Protein AF-A0A6J1TDA1-F1 (afdb_monomer)

Secondary structure (DSSP, 8-state):
-HHHHHHHHHHHHHHHHHHHHHHHHHHHHHHHHHHHHHTSPP--------------S--------------THHHHTTS--TT--PPP--EE------S----EEE---TTSPPEEEEEPTTSS-EEEEE-TTS---TTS-------S-EE----THHHHHHTSTT--------S------TTGGG-----------HHHHHHHHHHHHHHHHHHHHHHTT--

Radius of gyration: 40.81 Å; Cα contacts (8 Å, |Δi|>4): 79; chains: 1; bounding box: 67×49×123 Å

Organism: Frankliniella occidentalis (NCBI:txid133901)

Foldseek 3Di:
DVVVVVVVVVVVVVVVVVVVVVVVVVVVVVVVVVVVVVPDPDDDDPDDPDPDDDDDPDDDDDDDDPPDPDPPVVVQVVVDPPPDDDDDFDWDFDDDDDPDQDWDWDDDDPQDWTWTWHHDPPDPDIDIDTDPPRDRPDCPDPPPRDRDIDTDDDDPCVVVVCVDPPNPDDDDDDPDDDPDDPCPVVPPPDPDDPDCPVVNVVVVVVVVVVVVVVVVVVVVVVD

Solvent-accessible surface area (backbone atoms only — not comparable to full-atom values): 15013 Å² total; per-residue (Å²): 121,66,67,64,53,52,54,51,51,51,51,53,49,51,53,50,52,53,51,52,51,52,54,51,52,55,52,50,53,52,52,54,52,52,53,54,58,72,69,51,79,79,78,76,82,74,84,77,79,76,81,70,81,84,72,76,96,77,78,83,89,74,82,89,73,82,81,70,85,70,61,72,69,64,62,58,68,77,71,59,62,97,84,65,84,86,75,95,76,58,66,47,66,80,82,88,76,88,87,69,79,65,69,44,75,47,72,72,64,83,72,48,72,36,39,39,40,37,57,43,84,99,59,96,50,72,50,76,48,69,61,85,83,57,72,78,66,65,87,73,73,77,72,82,84,71,77,62,72,40,77,60,82,78,59,85,60,58,67,51,57,58,68,31,103,84,44,80,72,92,70,85,74,77,93,74,83,86,88,77,58,92,65,55,80,74,58,78,79,63,89,74,70,84,73,81,45,73,65,58,52,50,51,53,52,51,51,53,51,50,50,54,53,50,52,53,55,56,57,69,74,75,113

Structure (mmCIF, N/CA/C/O backbone):
data_AF-A0A6J1TDA1-F1
#
_entry.id   AF-A0A6J1TDA1-F1
#
loop_
_atom_site.group_PDB
_atom_site.id
_atom_site.type_symbol
_atom_site.label_atom_id
_atom_site.label_alt_id
_atom_site.label_comp_id
_atom_site.label_asym_id
_atom_site.label_entity_id
_atom_site.label_seq_id
_atom_site.pdbx_PDB_ins_code
_atom_site.Cartn_x
_atom_site.Cartn_y
_atom_site.Cartn_z
_atom_site.occupancy
_atom_site.B_iso_or_equiv
_atom_site.auth_seq_id
_atom_site.auth_comp_id
_atom_site.auth_asym_id
_atom_site.auth_atom_id
_atom_site.pdbx_PDB_model_num
ATOM 1 N N . MET A 1 1 ? -10.271 -21.137 87.492 1.00 58.28 1 MET A N 1
ATOM 2 C CA . MET A 1 1 ? -9.554 -20.567 86.321 1.00 58.28 1 MET A CA 1
ATOM 3 C C . MET A 1 1 ? -10.008 -21.132 84.970 1.00 58.28 1 MET A C 1
ATOM 5 O O . MET A 1 1 ? -9.948 -20.396 83.996 1.00 58.28 1 MET A O 1
ATOM 9 N N . HIS A 1 2 ? -10.536 -22.360 84.886 1.00 72.62 2 HIS A N 1
ATOM 10 C CA . HIS A 1 2 ? -10.899 -22.996 83.606 1.00 72.62 2 HIS A CA 1
ATOM 11 C C . HIS A 1 2 ? -12.120 -22.406 82.877 1.00 72.62 2 HIS A C 1
ATOM 13 O O . HIS A 1 2 ? -12.124 -22.372 81.652 1.00 72.62 2 HIS A O 1
ATOM 19 N N . LEU A 1 3 ? -13.115 -21.863 83.590 1.00 74.00 3 LEU A N 1
ATOM 20 C CA . LEU A 1 3 ? -14.319 -21.302 82.955 1.00 74.00 3 LEU A CA 1
ATOM 21 C C . LEU A 1 3 ? -14.012 -20.079 82.071 1.00 74.00 3 LEU A C 1
ATOM 23 O O . LEU A 1 3 ? -14.572 -19.939 80.991 1.00 74.00 3 LEU A O 1
ATOM 27 N N . LYS A 1 4 ? -13.067 -19.222 82.486 1.00 77.44 4 LYS A N 1
ATOM 28 C CA . LYS A 1 4 ? -12.652 -18.046 81.701 1.00 77.44 4 LYS A CA 1
ATOM 29 C C . LYS A 1 4 ? -11.952 -18.437 80.395 1.00 77.44 4 LYS A C 1
ATOM 31 O O . LYS A 1 4 ? -12.179 -17.795 79.378 1.00 77.44 4 LYS A O 1
ATOM 36 N N . MET A 1 5 ? -11.151 -19.502 80.422 1.00 78.81 5 MET A N 1
ATOM 37 C CA . MET A 1 5 ? -10.486 -20.057 79.236 1.00 78.81 5 MET A CA 1
ATOM 38 C C . MET A 1 5 ? -11.499 -20.657 78.256 1.00 78.81 5 MET A C 1
ATOM 40 O O . MET A 1 5 ? -11.409 -20.412 77.058 1.00 78.81 5 MET A O 1
ATOM 44 N N . LEU A 1 6 ? -12.495 -21.381 78.774 1.00 85.69 6 LEU A N 1
ATOM 45 C CA . LEU A 1 6 ? -13.556 -21.996 77.972 1.00 85.69 6 LEU A CA 1
ATOM 46 C C . LEU A 1 6 ? -14.433 -20.950 77.275 1.00 85.69 6 LEU A C 1
ATOM 48 O O . LEU A 1 6 ? -14.706 -21.066 76.085 1.00 85.69 6 LEU A O 1
ATOM 52 N N . VAL A 1 7 ? -14.820 -19.895 77.998 1.00 86.88 7 VAL A N 1
ATOM 53 C CA . VAL A 1 7 ? -15.604 -18.786 77.433 1.00 86.88 7 VAL A CA 1
ATOM 54 C C . VAL A 1 7 ? -14.802 -18.035 76.370 1.00 86.88 7 VAL A C 1
ATOM 56 O O . VAL A 1 7 ? -15.347 -17.708 75.320 1.00 86.88 7 VAL A O 1
ATOM 59 N N . HIS A 1 8 ? -13.505 -17.802 76.598 1.00 82.19 8 HIS A N 1
ATOM 60 C CA . HIS A 1 8 ? -12.650 -17.136 75.615 1.00 82.19 8 HIS A CA 1
ATOM 61 C C . HIS A 1 8 ? -12.468 -17.980 74.346 1.00 82.19 8 HIS A C 1
ATOM 63 O O . HIS A 1 8 ? -12.574 -17.450 73.246 1.00 82.19 8 HIS A O 1
ATOM 69 N N . TRP A 1 9 ? -12.263 -19.291 74.498 1.00 85.50 9 TRP A N 1
ATOM 70 C CA . TRP A 1 9 ? -12.147 -20.229 73.381 1.00 85.50 9 TRP A CA 1
ATOM 71 C C . TRP A 1 9 ? -13.444 -20.338 72.571 1.00 85.50 9 TRP A C 1
ATOM 73 O O . TRP A 1 9 ? -13.404 -20.326 71.346 1.00 85.50 9 TRP A O 1
ATOM 83 N N . LEU A 1 10 ? -14.604 -20.377 73.235 1.00 88.75 10 LEU A N 1
ATOM 84 C CA . LEU A 1 10 ? -15.899 -20.364 72.549 1.00 88.75 10 LEU A CA 1
ATOM 85 C C . LEU A 1 10 ? -16.095 -19.078 71.744 1.00 88.75 10 LEU A C 1
ATOM 87 O O . LEU A 1 10 ? -16.560 -19.130 70.610 1.00 88.75 10 LEU A O 1
ATOM 91 N N . PHE A 1 11 ? -15.711 -17.929 72.301 1.00 87.25 11 PHE A N 1
ATOM 92 C CA . PHE A 1 11 ? -15.867 -16.647 71.620 1.00 87.25 11 PHE A CA 1
ATOM 93 C C . PHE A 1 11 ? -14.956 -16.533 70.391 1.00 87.25 11 PHE A C 1
ATOM 95 O O . PHE A 1 11 ? -15.401 -16.091 69.333 1.00 87.25 11 PHE A O 1
ATOM 102 N N . THR A 1 12 ? -13.698 -16.975 70.495 1.00 79.00 12 THR A N 1
ATOM 103 C CA . THR A 1 12 ? -12.769 -16.980 69.355 1.00 79.00 12 THR A CA 1
ATOM 104 C C . THR A 1 12 ? -13.162 -18.011 68.300 1.00 79.00 12 THR A C 1
ATOM 106 O O . THR A 1 12 ? -13.083 -17.705 67.111 1.00 79.00 12 THR A O 1
ATOM 109 N N . ALA A 1 13 ? -13.655 -19.185 68.705 1.00 85.94 13 ALA A N 1
ATOM 110 C CA . ALA A 1 13 ? -14.178 -20.193 67.789 1.00 85.94 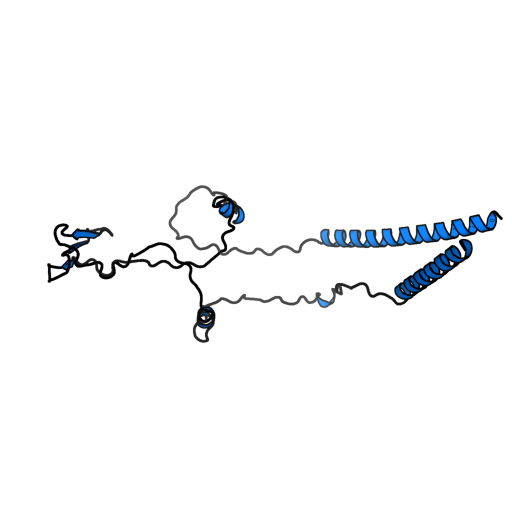13 ALA A CA 1
ATOM 111 C C . ALA A 1 13 ? -15.406 -19.673 67.026 1.00 85.94 13 ALA A C 1
ATOM 113 O O . ALA A 1 13 ? -15.445 -19.767 65.803 1.00 85.94 13 ALA A O 1
ATOM 114 N N . LEU A 1 14 ? -16.373 -19.056 67.715 1.00 85.56 14 LEU A N 1
ATOM 115 C CA . LEU A 1 14 ? -17.577 -18.496 67.090 1.00 85.56 14 LEU A CA 1
ATOM 116 C C . LEU A 1 14 ? -17.254 -17.367 66.103 1.00 85.56 14 LEU A C 1
ATOM 118 O O . LEU A 1 14 ? -17.828 -17.328 65.016 1.00 85.56 14 LEU A O 1
ATOM 122 N N . LEU A 1 15 ? -16.309 -16.483 66.438 1.00 83.88 15 LEU A N 1
ATOM 123 C CA . LEU A 1 15 ? -15.852 -15.430 65.524 1.00 83.88 15 LEU A CA 1
ATOM 124 C C . LEU A 1 15 ? -15.133 -16.003 64.294 1.00 83.88 15 LEU A C 1
ATOM 126 O O . LEU A 1 15 ? -15.338 -15.518 63.181 1.00 83.88 15 LEU A O 1
ATOM 130 N N . TRP A 1 16 ? -14.318 -17.045 64.475 1.00 81.56 16 TRP A N 1
ATOM 131 C CA . TRP A 1 16 ? -13.616 -17.708 63.376 1.00 81.56 16 TRP A CA 1
ATOM 132 C C . TRP A 1 16 ? -14.585 -18.437 62.437 1.00 81.56 16 TRP A C 1
ATOM 134 O O . TRP A 1 16 ? -14.518 -18.242 61.224 1.00 81.56 16 TRP A O 1
ATOM 144 N N . PHE A 1 17 ? -15.544 -19.190 62.986 1.00 83.31 17 PHE A N 1
ATOM 145 C CA . PHE A 1 17 ? -16.589 -19.849 62.200 1.00 83.31 17 PHE A CA 1
ATOM 146 C C . PHE A 1 17 ? -17.493 -18.846 61.480 1.00 83.31 17 PHE A C 1
ATOM 148 O O . PHE A 1 17 ? -17.782 -19.051 60.305 1.00 83.31 17 PHE A O 1
ATOM 155 N N . GLY A 1 18 ? -17.875 -17.743 62.134 1.00 78.62 18 GLY A N 1
ATOM 156 C CA . GLY A 1 18 ? -18.672 -16.679 61.515 1.00 78.62 18 GLY A CA 1
ATOM 157 C C . GLY A 1 18 ? -17.943 -15.962 60.371 1.00 78.62 18 GLY A C 1
ATOM 158 O O . GLY A 1 18 ? -18.548 -15.630 59.350 1.00 78.62 18 GLY A O 1
ATOM 159 N N . SER A 1 19 ? -16.629 -15.761 60.498 1.00 75.31 19 SER A N 1
ATOM 160 C CA . SER A 1 19 ? -15.799 -15.193 59.428 1.00 75.31 19 SER A CA 1
ATOM 161 C C . SER A 1 19 ? -15.649 -16.164 58.249 1.00 75.31 19 SER A C 1
ATOM 163 O O . SER A 1 19 ? -15.864 -15.788 57.094 1.00 75.31 19 SER A O 1
ATOM 165 N N . LEU A 1 20 ? -15.378 -17.444 58.531 1.00 77.25 20 LEU A N 1
ATOM 166 C CA . LEU A 1 20 ? -15.244 -18.487 57.513 1.00 77.25 20 LEU A CA 1
ATOM 167 C C . LEU A 1 20 ? -16.562 -18.730 56.756 1.00 77.25 20 LEU A C 1
ATOM 169 O O . LEU A 1 20 ? -16.556 -18.868 55.530 1.00 77.25 20 LEU A O 1
ATOM 173 N N . SER A 1 21 ? -17.702 -18.724 57.453 1.00 72.38 21 SER A N 1
ATOM 174 C CA . SER A 1 21 ? -19.020 -18.844 56.820 1.00 72.38 21 SER A CA 1
ATOM 175 C C . SER A 1 21 ? -19.339 -17.636 55.937 1.00 72.38 21 SER A C 1
ATOM 177 O O . SER A 1 21 ? -19.895 -17.789 54.855 1.00 72.38 21 SER A O 1
ATOM 179 N N . SER A 1 22 ? -18.939 -16.432 56.355 1.00 70.50 22 SER A N 1
ATOM 180 C CA . SER A 1 22 ? -19.174 -15.207 55.577 1.00 70.50 22 SER A CA 1
ATOM 181 C C . SER A 1 22 ? -18.359 -15.183 54.278 1.00 70.50 22 SER A C 1
ATOM 183 O O . SER A 1 22 ? -18.887 -14.827 53.226 1.00 70.50 22 SER A O 1
ATOM 185 N N . HIS A 1 23 ? -17.095 -15.621 54.319 1.00 68.75 23 HIS A N 1
ATOM 186 C CA . HIS A 1 23 ? -16.246 -15.715 53.125 1.00 68.75 23 HIS A CA 1
ATOM 187 C C . HIS A 1 23 ? -16.705 -16.805 52.145 1.00 68.75 23 HIS A C 1
ATOM 189 O O . HIS A 1 23 ? -16.709 -16.576 50.935 1.00 68.75 23 HIS A O 1
ATOM 195 N N . THR A 1 24 ? -17.121 -17.970 52.650 1.00 71.06 24 THR A N 1
ATOM 196 C CA . THR A 1 24 ? -17.602 -19.081 51.807 1.00 71.06 24 THR A CA 1
ATOM 197 C C . THR A 1 24 ? -18.947 -18.770 51.151 1.00 71.06 24 THR A C 1
ATOM 199 O O . THR A 1 24 ? -19.111 -19.048 49.965 1.00 71.06 24 THR A O 1
ATOM 202 N N . LEU A 1 25 ? -19.875 -18.115 51.861 1.00 73.56 25 LEU A N 1
ATOM 203 C CA . LEU A 1 25 ? -21.152 -17.665 51.291 1.00 73.56 25 LEU A CA 1
ATOM 204 C C . LEU A 1 25 ? -20.961 -16.592 50.208 1.00 73.56 25 LEU A C 1
ATOM 206 O O . LEU A 1 25 ? -21.630 -16.644 49.178 1.00 73.56 25 LEU A O 1
ATOM 210 N N . ALA A 1 26 ? -20.022 -15.661 50.398 1.00 72.25 26 ALA A N 1
ATOM 211 C CA . ALA A 1 26 ? -19.712 -14.643 49.394 1.00 72.25 26 ALA A CA 1
ATOM 212 C C . ALA A 1 26 ? -19.107 -15.249 48.113 1.00 72.25 26 ALA A C 1
ATOM 214 O O . ALA A 1 26 ? -19.497 -14.877 47.006 1.00 72.25 26 ALA A O 1
ATOM 215 N N . GLN A 1 27 ? -18.194 -16.218 48.249 1.00 72.06 27 GLN A N 1
ATOM 216 C CA . GLN A 1 27 ? -17.623 -16.931 47.101 1.00 72.06 27 GLN A CA 1
ATOM 217 C C . GLN A 1 27 ? -18.664 -17.808 46.392 1.00 72.06 27 GLN A C 1
ATOM 219 O O . GLN A 1 27 ? -18.726 -17.803 45.164 1.00 72.06 27 GLN A O 1
ATOM 224 N N . ALA A 1 28 ? -19.520 -18.507 47.143 1.00 74.56 28 ALA A N 1
ATOM 225 C CA . ALA A 1 28 ? -20.590 -19.323 46.577 1.00 74.56 28 ALA A CA 1
ATOM 226 C C . ALA A 1 28 ? -21.612 -18.477 45.800 1.00 74.56 28 ALA A C 1
ATOM 228 O O . ALA A 1 28 ? -22.028 -18.881 44.718 1.00 74.56 28 ALA A O 1
ATOM 229 N N . GLY A 1 29 ? -21.963 -17.285 46.301 1.00 73.38 29 GLY A N 1
ATOM 230 C CA . GLY A 1 29 ? -22.836 -16.344 45.591 1.00 73.38 29 GLY A CA 1
ATOM 231 C C . GLY A 1 29 ? -22.256 -15.887 44.249 1.00 73.38 29 GLY A C 1
ATOM 232 O O . GLY A 1 29 ? -22.977 -15.844 43.254 1.00 73.38 29 GLY A O 1
ATOM 233 N N . HIS A 1 30 ? -20.945 -15.628 44.193 1.00 73.31 30 HIS A N 1
ATOM 234 C CA . HIS A 1 30 ? -20.254 -15.275 42.949 1.00 73.31 30 HIS A CA 1
ATOM 235 C C . HIS A 1 30 ? -20.289 -16.408 41.914 1.00 73.31 30 HIS A C 1
ATOM 237 O O . HIS A 1 30 ? -20.612 -16.166 40.753 1.00 73.31 30 HIS A O 1
ATOM 243 N N . VAL A 1 31 ? -20.001 -17.643 42.339 1.00 78.56 31 VAL A N 1
ATOM 244 C CA . VAL A 1 31 ? -20.014 -18.818 41.451 1.00 78.56 31 VAL A CA 1
ATOM 245 C C . VAL A 1 31 ? -21.426 -19.096 40.937 1.00 78.56 31 VAL A C 1
ATOM 247 O O . VAL A 1 31 ? -21.610 -19.369 39.754 1.00 78.56 31 VAL A O 1
ATOM 250 N N . LEU A 1 32 ? -22.440 -18.978 41.797 1.00 76.00 32 LEU A N 1
ATOM 251 C CA . LEU A 1 32 ? -23.830 -19.221 41.416 1.00 76.00 32 LEU A CA 1
ATOM 252 C C . LEU A 1 32 ? -24.330 -18.192 40.390 1.00 76.00 32 LEU A C 1
ATOM 254 O O . LEU A 1 32 ? -25.088 -18.545 39.491 1.00 76.00 32 LEU A O 1
ATOM 258 N N . MET A 1 33 ? -23.863 -16.943 40.483 1.00 72.31 33 MET 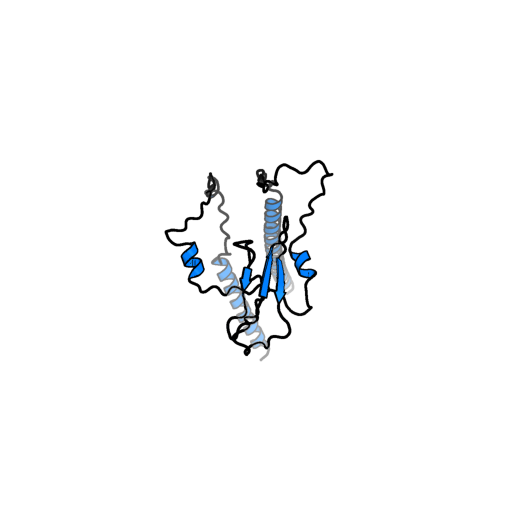A N 1
ATOM 259 C CA . MET A 1 33 ? -24.187 -15.897 39.514 1.00 72.31 33 MET A CA 1
ATOM 260 C C . MET A 1 33 ? -23.472 -16.090 38.169 1.00 72.31 33 MET A C 1
ATOM 262 O O . MET A 1 33 ? -24.087 -15.848 37.134 1.00 72.31 33 MET A O 1
ATOM 266 N N . GLN A 1 34 ? -22.229 -16.587 38.164 1.00 71.75 34 GLN A N 1
ATOM 267 C CA . GLN A 1 34 ? -21.534 -16.970 36.925 1.00 71.75 34 GLN A CA 1
ATOM 268 C C . GLN A 1 34 ? -22.243 -18.133 36.221 1.00 71.75 34 GLN A C 1
ATOM 270 O O . GLN A 1 34 ? -22.547 -18.047 35.037 1.00 71.75 34 GLN A O 1
ATOM 275 N N . VAL A 1 35 ? -22.605 -19.177 36.970 1.00 73.69 35 VAL A N 1
ATOM 276 C CA . VAL A 1 35 ? -23.348 -20.323 36.425 1.00 73.69 35 VAL A CA 1
ATOM 277 C C . VAL A 1 35 ? -24.727 -19.894 35.906 1.00 73.69 35 VAL A C 1
ATOM 279 O O . VAL A 1 35 ? -25.170 -20.370 34.867 1.00 73.69 35 VAL A O 1
ATOM 282 N N . ALA A 1 36 ? -25.403 -18.958 36.579 1.00 71.06 36 ALA A N 1
ATOM 283 C CA . ALA A 1 36 ? -26.674 -18.417 36.099 1.00 71.06 36 ALA A CA 1
ATOM 284 C C . ALA A 1 36 ? -26.538 -17.620 34.787 1.00 71.06 36 ALA A C 1
ATOM 286 O O . ALA A 1 36 ? -27.466 -17.638 33.980 1.00 71.06 36 ALA A O 1
ATOM 287 N N . GLN A 1 37 ? -25.402 -16.951 34.553 1.00 68.75 37 GLN A N 1
ATOM 288 C CA . GLN A 1 37 ? -25.117 -16.286 33.276 1.00 68.75 37 GLN A CA 1
ATOM 289 C C . GLN A 1 37 ? -24.841 -17.300 32.157 1.00 68.75 37 GLN A C 1
ATOM 291 O O . GLN A 1 37 ? -25.363 -17.124 31.059 1.00 68.75 37 GLN A O 1
ATOM 296 N N . ASP A 1 38 ? -24.119 -18.385 32.450 1.00 63.28 38 ASP A N 1
ATOM 297 C CA . ASP A 1 38 ? -23.800 -19.438 31.473 1.00 63.28 38 ASP A CA 1
ATOM 298 C C . ASP A 1 38 ? -25.020 -20.301 31.081 1.00 63.28 38 ASP A C 1
ATOM 300 O O . ASP A 1 38 ? -25.053 -20.868 29.990 1.00 63.28 38 ASP A O 1
ATOM 304 N N . LEU A 1 39 ? -26.034 -20.415 31.953 1.00 67.75 39 LEU A N 1
ATOM 305 C CA . LEU A 1 39 ? -27.284 -21.143 31.668 1.00 67.75 39 LEU A CA 1
ATOM 306 C C . LEU A 1 39 ? -28.358 -20.305 30.958 1.00 67.75 39 LEU A C 1
ATOM 308 O O . LEU A 1 39 ? -29.394 -20.856 30.573 1.00 67.75 39 LEU A O 1
ATOM 312 N N . SER A 1 40 ? -28.157 -18.996 30.793 1.00 55.69 40 SER A N 1
ATOM 313 C CA . SER A 1 40 ? -29.101 -18.177 30.035 1.00 55.69 40 SER A CA 1
ATOM 314 C C . SER A 1 40 ? -28.978 -18.542 28.549 1.00 55.69 40 SER A C 1
ATOM 316 O O . SER A 1 40 ? -27.874 -18.477 28.012 1.00 55.69 40 SER A O 1
ATOM 318 N N . PRO A 1 41 ? -30.063 -18.957 27.867 1.00 47.78 41 PRO A N 1
ATOM 319 C CA . PRO A 1 41 ? -29.986 -19.361 26.470 1.00 47.78 41 PRO A CA 1
ATOM 320 C C . PRO A 1 41 ? -29.520 -18.180 25.617 1.00 47.78 41 PRO A C 1
ATOM 322 O O . PRO A 1 41 ? -30.157 -17.124 25.605 1.00 47.78 41 PRO A O 1
ATOM 325 N N . ASP A 1 42 ? -28.398 -18.387 24.931 1.00 44.19 42 ASP A N 1
ATOM 326 C CA . ASP A 1 42 ? -27.832 -17.463 23.958 1.00 44.19 42 ASP A CA 1
ATOM 327 C C . ASP A 1 42 ? -28.901 -17.139 22.905 1.00 44.19 42 ASP A C 1
ATOM 329 O O . ASP A 1 42 ? -29.507 -18.029 22.294 1.00 44.19 42 ASP A O 1
ATOM 333 N N . TYR A 1 43 ? -29.227 -15.856 22.781 1.00 43.97 43 TYR A N 1
ATOM 334 C CA . TYR A 1 43 ? -30.278 -15.380 21.893 1.00 43.97 43 TYR A CA 1
ATOM 335 C C . TYR A 1 43 ? -29.757 -15.514 20.461 1.00 43.97 43 TYR A C 1
ATOM 337 O O . TYR A 1 43 ? -28.936 -14.717 20.023 1.00 43.97 43 TYR A O 1
ATOM 345 N N . SER A 1 44 ? -30.233 -16.554 19.774 1.00 41.44 44 SER A N 1
ATOM 346 C CA . SER A 1 44 ? -30.050 -16.877 18.353 1.00 41.44 44 SER A CA 1
ATOM 347 C C . SER A 1 44 ? -29.423 -15.760 17.507 1.00 41.44 44 SER A C 1
ATOM 349 O O . SER A 1 44 ? -30.084 -14.772 17.169 1.00 41.44 44 SER A O 1
ATOM 351 N N . GLU A 1 45 ? -28.164 -15.973 17.131 1.00 40.94 45 GLU A N 1
ATOM 352 C CA . GLU A 1 45 ? -27.421 -15.191 16.151 1.00 40.94 45 GLU A CA 1
ATOM 353 C C . GLU A 1 45 ? -28.169 -15.250 14.810 1.00 40.94 45 GLU A C 1
ATOM 355 O O . GLU A 1 45 ? -28.280 -16.295 14.166 1.00 40.94 45 GLU A O 1
ATOM 360 N N . GLY A 1 46 ? -28.786 -14.128 14.436 1.00 40.03 46 GLY A N 1
ATOM 361 C CA . GLY A 1 46 ? -29.442 -13.973 13.148 1.00 40.03 46 GLY A CA 1
ATOM 362 C C . GLY A 1 46 ? -28.429 -14.151 12.021 1.00 40.03 46 GLY A C 1
ATOM 363 O O . GLY A 1 46 ? -27.363 -13.543 12.029 1.00 40.03 46 GLY A O 1
ATOM 364 N N . GLU A 1 47 ? -28.802 -14.988 11.062 1.00 36.97 47 GLU A N 1
ATOM 365 C CA . GLU A 1 47 ? -28.079 -15.340 9.845 1.00 36.97 47 GLU A CA 1
ATOM 366 C C . GLU A 1 47 ? -27.441 -14.118 9.158 1.00 36.97 47 GLU A C 1
ATOM 368 O O . GLU A 1 47 ? -28.102 -13.342 8.462 1.00 36.97 47 GLU A O 1
ATOM 373 N N . TYR A 1 48 ? -26.134 -13.930 9.361 1.00 38.09 48 TYR A N 1
ATOM 374 C CA . TYR A 1 48 ? -25.332 -13.029 8.542 1.00 38.09 48 TYR A CA 1
ATOM 375 C C . TYR A 1 48 ? -25.062 -13.750 7.223 1.00 38.09 48 TYR A C 1
ATOM 377 O O . TYR A 1 48 ? -24.191 -14.612 7.128 1.00 38.09 48 TYR A O 1
ATOM 385 N N . ALA A 1 49 ? -25.843 -13.416 6.199 1.00 37.47 49 ALA A N 1
ATOM 386 C CA . ALA A 1 49 ? -25.490 -13.750 4.831 1.00 37.47 49 ALA A CA 1
ATOM 387 C C . ALA A 1 49 ? -24.184 -13.016 4.488 1.00 37.47 49 ALA A C 1
ATOM 389 O O . ALA A 1 49 ? -24.186 -11.812 4.211 1.00 37.47 49 ALA A O 1
ATOM 390 N N . ASP A 1 50 ? -23.067 -13.739 4.548 1.00 39.19 50 ASP A N 1
ATOM 391 C CA . ASP A 1 50 ? -21.802 -13.322 3.958 1.00 39.19 50 ASP A CA 1
ATOM 392 C C . ASP A 1 50 ? -22.058 -13.038 2.471 1.00 39.19 50 ASP A C 1
ATOM 394 O O . ASP A 1 50 ? -22.394 -13.931 1.690 1.00 39.19 50 ASP A O 1
ATOM 398 N N . VAL A 1 51 ? -21.944 -11.770 2.074 1.00 37.97 51 VAL A N 1
ATOM 399 C CA . VAL A 1 51 ? -21.963 -11.380 0.663 1.00 37.97 51 VAL A CA 1
ATOM 400 C C . VAL A 1 51 ? -20.685 -11.934 0.045 1.00 37.97 51 VAL A C 1
ATOM 402 O O . VAL A 1 51 ? -19.608 -11.351 0.180 1.00 37.97 51 VAL A O 1
ATOM 405 N N . ALA A 1 52 ? -20.812 -13.096 -0.589 1.00 39.66 52 ALA A N 1
ATOM 406 C CA . ALA A 1 52 ? -19.792 -13.657 -1.449 1.00 39.66 52 ALA A CA 1
ATOM 407 C C . ALA A 1 52 ? -19.423 -12.629 -2.528 1.00 39.66 52 ALA A C 1
ATOM 409 O O . ALA A 1 52 ? -20.282 -12.018 -3.162 1.00 39.66 52 ALA A O 1
ATOM 410 N N . PHE A 1 53 ? -18.122 -12.429 -2.702 1.00 44.53 53 PHE A N 1
ATOM 411 C CA . PHE A 1 53 ? -17.547 -11.788 -3.873 1.00 44.53 53 PHE A CA 1
ATOM 412 C C . PHE A 1 53 ? -17.951 -12.625 -5.092 1.00 44.53 53 PHE A C 1
ATOM 414 O O . PHE A 1 53 ? -17.511 -13.768 -5.181 1.00 44.53 53 PHE A O 1
ATOM 421 N N . ASP A 1 54 ? -18.817 -12.095 -5.962 1.00 35.00 54 ASP A N 1
ATOM 422 C CA . ASP A 1 54 ? -19.244 -12.749 -7.209 1.00 35.00 54 ASP A CA 1
ATOM 423 C C . ASP A 1 54 ? -18.007 -13.198 -8.011 1.00 35.00 54 ASP A C 1
ATOM 425 O O . ASP A 1 54 ? -17.271 -12.343 -8.517 1.00 35.00 54 ASP A O 1
ATOM 429 N N . PRO A 1 55 ? -17.744 -14.510 -8.161 1.00 40.84 55 PRO A N 1
ATOM 430 C CA . PRO A 1 55 ? -16.836 -14.990 -9.178 1.00 40.84 55 PRO A CA 1
ATOM 431 C C . PRO A 1 55 ? -17.627 -15.140 -10.483 1.00 40.84 55 PRO A C 1
ATOM 433 O O . PRO A 1 55 ? -18.634 -15.841 -10.546 1.00 40.84 55 PRO A O 1
ATOM 436 N N . ASP A 1 56 ? -17.146 -14.439 -11.505 1.00 37.50 56 ASP A N 1
ATOM 437 C CA . ASP A 1 56 ? -17.393 -14.614 -12.942 1.00 37.50 56 ASP A CA 1
ATOM 438 C C . ASP A 1 56 ? -18.084 -15.954 -13.336 1.00 37.50 56 ASP A C 1
ATOM 440 O O . ASP A 1 56 ? -17.561 -17.028 -13.013 1.00 37.50 56 ASP A O 1
ATOM 444 N N . PRO A 1 57 ? -19.242 -15.949 -14.037 1.00 39.94 57 PRO A N 1
ATOM 445 C CA . PRO A 1 57 ? -20.111 -17.120 -14.197 1.00 39.94 57 PRO A CA 1
ATOM 446 C C . PRO A 1 57 ? -19.648 -18.091 -15.297 1.00 39.94 57 PRO A C 1
ATOM 448 O O . PRO A 1 57 ? -20.444 -18.524 -16.133 1.00 39.94 57 PRO A O 1
ATOM 451 N N . THR A 1 58 ? -18.369 -18.476 -15.303 1.00 40.47 58 THR A N 1
ATOM 452 C CA . THR A 1 58 ? -17.860 -19.467 -16.263 1.00 40.47 58 THR A CA 1
ATOM 453 C C . THR A 1 58 ? -16.788 -20.385 -15.668 1.00 40.47 58 THR A C 1
ATOM 455 O O . THR A 1 58 ? -15.644 -20.405 -16.109 1.00 40.47 58 THR A O 1
ATOM 458 N N . ALA A 1 59 ? -17.150 -21.201 -14.677 1.00 37.84 59 ALA A N 1
ATOM 459 C CA . ALA A 1 59 ? -16.333 -22.352 -14.289 1.00 37.84 59 ALA A CA 1
ATOM 460 C C . ALA A 1 59 ? -17.213 -23.540 -13.882 1.00 37.84 59 ALA A C 1
ATOM 462 O O . ALA A 1 59 ? -17.904 -23.547 -12.868 1.00 37.84 59 ALA A O 1
ATOM 463 N N . THR A 1 60 ? -17.200 -24.539 -14.750 1.00 40.66 60 THR A N 1
ATOM 464 C CA . THR A 1 60 ? -17.958 -25.784 -14.719 1.00 40.66 60 THR A CA 1
ATOM 465 C C . THR A 1 60 ? -17.492 -26.714 -13.588 1.00 40.66 60 THR A C 1
ATOM 467 O O . THR A 1 60 ? -16.307 -27.006 -13.486 1.00 40.66 60 THR A O 1
ATOM 470 N N . ASN A 1 61 ? -18.449 -27.213 -12.798 1.00 43.00 61 ASN A N 1
ATOM 471 C CA . ASN A 1 61 ? -18.479 -28.466 -12.023 1.00 43.00 61 ASN A CA 1
ATOM 472 C C . ASN A 1 61 ? -17.131 -29.081 -11.567 1.00 43.00 61 ASN A C 1
ATOM 474 O O . ASN A 1 61 ? -16.533 -29.887 -12.281 1.00 43.00 61 ASN A O 1
ATOM 478 N N . GLY A 1 62 ? -16.749 -28.825 -10.312 1.00 41.09 62 GLY A N 1
ATOM 479 C CA . GLY A 1 62 ? -15.762 -29.599 -9.544 1.00 41.09 62 GLY A CA 1
ATOM 480 C C . GLY A 1 62 ? -16.246 -29.811 -8.098 1.00 41.09 62 GLY A C 1
ATOM 481 O O . GLY A 1 62 ? -17.096 -29.042 -7.647 1.00 41.09 62 GLY A O 1
ATOM 482 N N . PRO A 1 63 ? -15.788 -30.855 -7.375 1.00 39.69 63 PRO A N 1
ATOM 483 C CA . PRO A 1 63 ? -16.321 -31.197 -6.056 1.00 39.69 63 PRO A CA 1
ATOM 484 C C . PRO A 1 63 ? -15.968 -30.117 -5.026 1.00 39.69 63 PRO A C 1
ATOM 486 O O . PRO A 1 63 ? -14.838 -29.638 -5.013 1.00 39.69 63 PRO A O 1
ATOM 489 N N . GLU A 1 64 ? -16.924 -29.773 -4.158 1.00 41.94 64 GLU A N 1
ATOM 490 C CA . GLU A 1 64 ? -16.761 -28.827 -3.047 1.00 41.94 64 GLU A CA 1
ATOM 491 C C . GLU A 1 64 ? -15.511 -29.139 -2.208 1.00 41.94 64 GLU A C 1
ATOM 493 O O . GLU A 1 64 ? -15.482 -30.071 -1.400 1.00 41.94 64 GLU A O 1
ATOM 498 N N . GLU A 1 65 ? -14.469 -28.326 -2.369 1.00 44.22 65 GLU A N 1
ATOM 499 C CA . GLU A 1 65 ? -13.337 -28.312 -1.456 1.0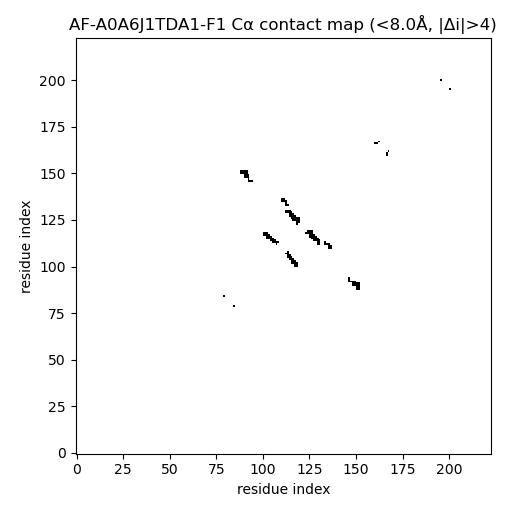0 44.22 65 GLU A CA 1
ATOM 500 C C . GLU A 1 65 ? -13.714 -27.457 -0.241 1.00 44.22 65 GLU A C 1
ATOM 502 O O . GLU A 1 65 ? -13.966 -26.256 -0.345 1.00 44.22 65 GLU A O 1
ATOM 507 N N . LYS A 1 66 ? -13.781 -28.091 0.936 1.00 36.16 66 LYS A N 1
ATOM 508 C CA . LYS A 1 66 ? -13.964 -27.416 2.227 1.00 36.16 66 LYS A CA 1
ATOM 509 C C . LYS A 1 66 ? -12.863 -26.367 2.395 1.00 36.16 66 LYS A C 1
ATOM 511 O O . LYS A 1 66 ? -11.737 -26.701 2.773 1.00 36.16 66 LYS A O 1
ATOM 516 N N . VAL A 1 67 ? -13.202 -25.097 2.171 1.00 48.69 67 VAL A N 1
ATOM 517 C CA . VAL A 1 67 ? -12.335 -23.956 2.482 1.00 48.69 67 VAL A CA 1
ATOM 518 C C . VAL A 1 67 ? -12.150 -23.920 3.993 1.00 48.69 67 VAL A C 1
ATOM 520 O O . VAL A 1 67 ? -12.933 -23.358 4.759 1.00 48.69 67 VAL A O 1
ATOM 523 N N . THR A 1 68 ? -11.105 -24.603 4.439 1.00 50.25 68 THR A N 1
ATOM 524 C CA . THR A 1 68 ? -10.665 -24.572 5.822 1.00 50.25 68 THR A CA 1
ATOM 525 C C . THR A 1 68 ? -10.125 -23.167 6.035 1.00 50.25 68 THR A C 1
ATOM 527 O O . THR A 1 68 ? -9.119 -22.809 5.429 1.00 50.25 68 THR A O 1
ATOM 530 N N . LYS A 1 69 ? -10.810 -22.346 6.840 1.00 54.22 69 LYS A N 1
ATOM 531 C CA . LYS A 1 69 ? -10.348 -21.003 7.218 1.00 54.22 69 LYS A CA 1
ATOM 532 C C . LYS A 1 69 ? -8.997 -21.153 7.923 1.00 54.22 69 LYS A C 1
ATOM 534 O O . LYS A 1 69 ? -8.941 -21.421 9.121 1.00 54.22 69 LYS A O 1
ATOM 539 N N . VAL A 1 70 ? -7.899 -21.080 7.171 1.00 56.25 70 VAL A N 1
ATOM 540 C CA . VAL A 1 70 ? -6.551 -21.142 7.734 1.00 56.25 70 VAL A CA 1
ATOM 541 C C . VAL A 1 70 ? -6.342 -19.835 8.495 1.00 56.25 70 VAL A C 1
ATOM 543 O O . VAL A 1 70 ? -6.434 -18.770 7.884 1.00 56.25 70 VAL A O 1
ATOM 546 N N . PRO A 1 71 ? -6.073 -19.877 9.813 1.00 58.72 71 PRO A N 1
ATOM 547 C CA . PRO A 1 71 ? -5.772 -18.672 10.568 1.00 58.72 71 PRO A CA 1
ATOM 548 C C . PRO A 1 71 ? -4.560 -17.992 9.937 1.00 58.72 71 PRO A C 1
ATOM 550 O O . PRO A 1 71 ? -3.510 -18.621 9.785 1.00 58.72 71 PRO A O 1
ATOM 553 N N . VAL A 1 72 ? -4.720 -16.720 9.573 1.00 60.50 72 VAL A N 1
ATOM 554 C CA . VAL A 1 72 ? -3.712 -15.853 8.934 1.00 60.50 72 VAL A CA 1
ATOM 555 C C . VAL A 1 72 ? -2.348 -15.932 9.645 1.00 60.50 72 VAL A C 1
ATOM 557 O O . VAL A 1 72 ? -1.294 -15.882 9.015 1.00 60.50 72 VAL A O 1
ATOM 560 N N . GLU A 1 73 ? -2.364 -16.191 10.952 1.00 60.03 73 GLU A N 1
ATOM 561 C CA . GLU A 1 73 ? -1.197 -16.421 11.807 1.00 60.03 73 GLU A CA 1
ATOM 562 C C . GLU A 1 73 ? -0.277 -17.571 11.340 1.00 60.03 73 GLU A C 1
ATOM 564 O O . GLU A 1 73 ? 0.943 -17.486 11.472 1.00 60.03 73 GLU A O 1
ATOM 569 N N . ARG A 1 74 ? -0.814 -18.630 10.712 1.00 58.56 74 ARG A N 1
ATOM 570 C CA . ARG A 1 74 ? 0.005 -19.754 10.213 1.00 58.56 74 ARG A CA 1
ATOM 571 C C . ARG A 1 74 ? 0.810 -19.412 8.961 1.00 58.56 74 ARG A C 1
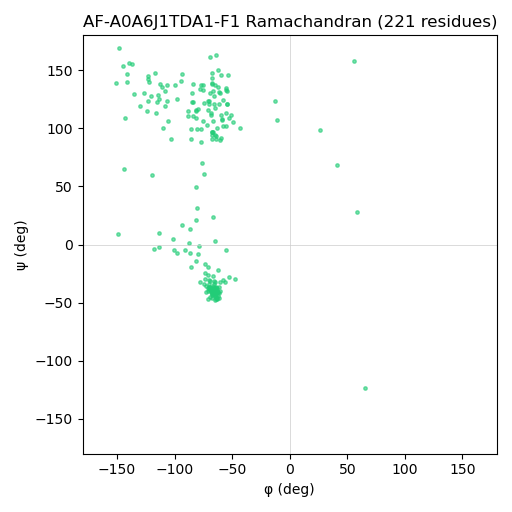ATOM 573 O O . ARG A 1 74 ? 1.827 -20.057 8.717 1.00 58.56 74 ARG A O 1
ATOM 580 N N . ILE A 1 75 ? 0.373 -18.425 8.178 1.00 59.72 75 ILE A N 1
ATOM 581 C CA . ILE A 1 75 ? 1.047 -18.022 6.935 1.00 59.72 75 ILE A CA 1
ATOM 582 C C . ILE A 1 75 ? 2.345 -17.280 7.275 1.00 59.72 75 ILE A C 1
ATOM 584 O O . ILE A 1 75 ? 3.394 -17.565 6.698 1.00 59.72 75 ILE A O 1
ATOM 588 N N . PHE A 1 76 ? 2.304 -16.413 8.292 1.00 56.62 76 PHE A N 1
ATOM 589 C CA . PHE A 1 76 ? 3.474 -15.672 8.762 1.00 56.62 76 PHE A CA 1
ATOM 590 C C . PHE A 1 76 ? 4.553 -16.571 9.361 1.00 56.62 76 PHE A C 1
ATOM 592 O O . PHE A 1 76 ? 5.733 -16.296 9.168 1.00 56.62 76 PHE A O 1
ATOM 599 N N . ASN A 1 77 ? 4.177 -17.686 9.995 1.00 56.91 77 ASN A N 1
ATOM 600 C CA . ASN A 1 77 ? 5.137 -18.617 10.596 1.00 56.91 77 ASN A CA 1
ATOM 601 C C . ASN A 1 77 ? 6.095 -19.263 9.583 1.00 56.91 77 ASN A C 1
ATOM 603 O O . ASN A 1 77 ? 7.177 -19.707 9.963 1.00 56.91 77 ASN A O 1
ATOM 607 N N . LYS A 1 78 ? 5.725 -19.307 8.296 1.00 58.12 78 LYS A N 1
ATOM 608 C CA . LYS A 1 78 ? 6.518 -19.964 7.247 1.00 58.12 78 LYS A CA 1
ATOM 609 C C . LYS A 1 78 ? 7.520 -19.031 6.547 1.00 58.12 78 LYS A C 1
ATOM 611 O O . LYS A 1 78 ? 8.308 -19.508 5.738 1.00 58.12 78 LYS A O 1
ATOM 616 N N . LEU A 1 79 ? 7.521 -17.733 6.874 1.00 60.94 79 LEU A N 1
ATOM 617 C CA . LEU A 1 79 ? 8.397 -16.708 6.277 1.00 60.94 79 LEU A CA 1
ATOM 618 C C . LEU A 1 79 ? 9.420 -16.118 7.272 1.00 60.94 79 LEU A C 1
ATOM 620 O O . LEU A 1 79 ? 10.086 -15.129 6.972 1.00 60.94 79 LEU A O 1
ATOM 624 N N . LEU A 1 80 ? 9.556 -16.701 8.467 1.00 61.75 80 LEU A N 1
ATOM 625 C CA . LEU A 1 80 ? 10.357 -16.134 9.554 1.00 61.75 80 LEU A CA 1
ATOM 626 C C . LEU A 1 80 ? 11.855 -16.436 9.392 1.00 61.75 80 LEU A C 1
ATOM 628 O O . LEU A 1 80 ? 12.319 -17.542 9.668 1.00 61.75 80 LEU A O 1
ATOM 632 N N . ILE A 1 81 ? 12.643 -15.409 9.064 1.00 62.50 81 ILE A N 1
ATOM 633 C CA . ILE A 1 81 ? 14.033 -15.334 9.531 1.00 62.50 81 ILE A CA 1
ATOM 634 C C . ILE A 1 81 ? 13.962 -15.178 11.057 1.00 62.50 81 ILE A C 1
ATOM 636 O O . ILE A 1 81 ? 13.253 -14.315 11.570 1.00 62.50 81 ILE A O 1
ATOM 640 N N . ASN A 1 82 ? 14.679 -16.027 11.792 1.00 59.22 82 ASN A N 1
ATOM 641 C CA . ASN A 1 82 ? 14.487 -16.293 13.226 1.00 59.22 82 ASN A CA 1
ATOM 642 C C . ASN A 1 82 ? 14.805 -15.125 14.202 1.00 59.22 82 ASN A C 1
ATOM 644 O O . ASN A 1 82 ? 15.118 -15.381 15.359 1.00 59.22 82 ASN A O 1
ATOM 648 N N . ARG A 1 83 ? 14.768 -13.846 13.795 1.00 60.53 83 ARG A N 1
ATOM 649 C CA . ARG A 1 83 ? 14.971 -12.695 14.706 1.00 60.53 83 ARG A CA 1
ATOM 650 C C . ARG A 1 83 ? 14.232 -11.394 14.361 1.00 60.53 83 ARG A C 1
ATOM 652 O O . ARG A 1 83 ? 14.467 -10.400 15.041 1.00 60.53 83 ARG A O 1
ATOM 659 N N . THR A 1 84 ? 13.314 -11.364 13.398 1.00 68.69 84 THR A N 1
ATOM 660 C CA . THR A 1 84 ? 12.539 -10.145 13.097 1.00 68.69 84 THR A CA 1
ATOM 661 C C . THR A 1 84 ? 11.060 -10.460 12.900 1.00 68.69 84 THR A C 1
ATOM 663 O O . THR A 1 84 ? 10.697 -11.359 12.148 1.00 68.69 84 THR A O 1
ATOM 666 N N . ARG A 1 85 ? 10.192 -9.720 13.603 1.00 74.62 85 ARG A N 1
ATOM 667 C CA . ARG A 1 85 ? 8.745 -9.721 13.354 1.00 74.62 85 ARG A CA 1
ATOM 668 C C . ARG A 1 85 ? 8.456 -8.646 12.301 1.00 74.62 85 ARG A C 1
ATOM 670 O O . ARG A 1 85 ? 8.634 -7.474 12.629 1.00 74.62 85 ARG A O 1
ATOM 677 N N . PRO A 1 86 ? 8.073 -9.000 11.063 1.00 75.19 86 PRO A N 1
ATOM 678 C CA . PRO A 1 86 ? 7.713 -8.001 10.065 1.00 75.19 86 PRO A CA 1
ATOM 679 C C . PRO A 1 86 ? 6.448 -7.251 10.505 1.00 75.19 86 PRO A C 1
ATOM 681 O O . PRO A 1 86 ? 5.501 -7.864 11.000 1.00 75.19 86 PRO A O 1
ATOM 684 N N . GLN A 1 87 ? 6.444 -5.930 10.337 1.00 82.94 87 GLN A N 1
ATOM 685 C CA . GLN A 1 87 ? 5.272 -5.082 10.554 1.00 82.94 87 GLN A CA 1
ATOM 686 C C . GLN A 1 87 ? 4.556 -4.873 9.209 1.00 82.94 87 GLN A C 1
ATOM 688 O O . GLN A 1 87 ? 5.242 -4.713 8.199 1.00 82.94 87 GLN A O 1
ATOM 693 N N . PRO A 1 88 ? 3.211 -4.875 9.158 1.00 87.25 88 PRO A N 1
ATOM 694 C CA . PRO A 1 88 ? 2.496 -4.513 7.939 1.00 87.25 88 PRO A CA 1
ATOM 695 C C . PRO A 1 88 ? 2.809 -3.064 7.542 1.00 87.25 88 PRO A C 1
ATOM 697 O O . PRO A 1 88 ? 2.722 -2.159 8.375 1.00 87.25 88 PRO A O 1
ATOM 700 N N . CYS A 1 89 ? 3.148 -2.858 6.272 1.00 86.50 89 CYS A N 1
ATOM 701 C CA . CYS A 1 89 ? 3.352 -1.551 5.658 1.00 86.50 89 CYS A CA 1
ATOM 702 C C . CYS A 1 89 ? 2.759 -1.540 4.245 1.00 86.50 89 CYS A C 1
ATOM 704 O O . CYS A 1 89 ? 2.603 -2.592 3.617 1.00 86.50 89 CYS A O 1
ATOM 706 N N . ASP A 1 90 ? 2.427 -0.348 3.756 1.00 89.62 90 ASP A N 1
ATOM 707 C CA . ASP A 1 90 ? 1.967 -0.173 2.385 1.00 89.62 90 ASP A CA 1
ATOM 708 C C . ASP A 1 90 ? 3.174 -0.062 1.456 1.00 89.62 90 ASP A C 1
ATOM 710 O O . ASP A 1 90 ? 4.161 0.611 1.763 1.00 89.62 90 ASP A O 1
ATOM 714 N N . GLN A 1 91 ? 3.091 -0.719 0.305 1.00 90.62 91 GLN A N 1
ATOM 715 C CA . GLN A 1 91 ? 4.142 -0.706 -0.702 1.00 90.62 91 GLN A CA 1
ATOM 716 C C . GLN A 1 91 ? 3.588 -0.212 -2.035 1.00 90.62 91 GLN A C 1
ATOM 718 O O . GLN A 1 91 ? 2.445 -0.502 -2.390 1.00 90.62 91 GLN A O 1
ATOM 723 N N . GLN A 1 92 ? 4.417 0.511 -2.782 1.00 90.56 92 GLN A N 1
ATOM 724 C CA . GLN A 1 92 ? 4.136 0.935 -4.147 1.00 90.56 92 GLN A CA 1
ATOM 725 C C . GLN A 1 92 ? 5.143 0.314 -5.114 1.00 90.56 92 GLN A C 1
ATOM 727 O O . GLN A 1 92 ? 6.310 0.090 -4.777 1.00 90.56 92 GLN A O 1
ATOM 732 N N . VAL A 1 93 ? 4.677 0.040 -6.328 1.00 93.12 93 VAL A N 1
ATOM 733 C CA . VAL A 1 93 ? 5.489 -0.463 -7.433 1.00 93.12 93 VAL A CA 1
ATOM 734 C C . VAL A 1 93 ? 5.019 0.195 -8.722 1.00 93.12 93 VAL A C 1
ATOM 736 O O . VAL A 1 93 ? 3.815 0.362 -8.932 1.00 93.12 93 VAL A O 1
ATOM 739 N N . ASP A 1 94 ? 5.967 0.550 -9.580 1.00 90.50 94 ASP A N 1
ATOM 740 C CA . ASP A 1 94 ? 5.665 1.106 -10.891 1.00 90.50 94 ASP A CA 1
ATOM 741 C C . ASP A 1 94 ? 5.413 -0.022 -11.895 1.00 90.50 94 ASP A C 1
ATOM 743 O O . ASP A 1 94 ? 6.190 -0.974 -12.010 1.00 90.50 94 ASP A O 1
ATOM 747 N N . LEU A 1 95 ? 4.307 0.088 -12.632 1.00 90.62 95 LEU A N 1
ATOM 748 C CA . LEU A 1 95 ? 3.930 -0.850 -13.684 1.00 90.62 95 LEU A CA 1
ATOM 749 C C . LEU A 1 95 ? 4.037 -0.164 -15.044 1.00 90.62 95 LEU A C 1
ATOM 751 O O . LEU A 1 95 ? 3.568 0.959 -15.226 1.00 90.62 95 LEU A O 1
ATOM 755 N N . PHE A 1 96 ? 4.617 -0.865 -16.017 1.00 87.62 96 PHE A N 1
ATOM 756 C CA . PHE A 1 96 ? 4.817 -0.349 -17.369 1.00 87.62 96 PHE A CA 1
ATOM 757 C C . PHE A 1 96 ? 3.871 -1.032 -18.352 1.00 87.62 96 PHE A C 1
ATOM 759 O O . PHE A 1 96 ? 3.763 -2.258 -18.388 1.00 87.62 96 PHE A O 1
ATOM 766 N N . LEU A 1 97 ? 3.207 -0.222 -19.175 1.00 88.75 97 LEU A N 1
ATOM 767 C CA . LEU A 1 97 ? 2.332 -0.672 -20.251 1.00 88.75 97 LEU A CA 1
ATOM 768 C C . LEU A 1 97 ? 2.835 -0.107 -21.576 1.00 88.75 97 LEU A C 1
ATOM 770 O O . LEU A 1 97 ? 3.248 1.051 -21.662 1.00 88.75 97 LEU A O 1
ATOM 774 N N . LEU A 1 98 ? 2.783 -0.924 -22.624 1.00 84.19 98 LEU A N 1
ATOM 775 C CA . LEU A 1 98 ? 3.150 -0.491 -23.965 1.00 84.19 98 LEU A CA 1
ATOM 776 C C . LEU A 1 98 ? 2.025 0.386 -24.536 1.00 84.19 98 LEU A C 1
ATOM 778 O O . LEU A 1 98 ? 0.970 -0.127 -24.893 1.00 84.19 98 LEU A O 1
ATOM 782 N N . ALA A 1 99 ? 2.245 1.702 -24.611 1.00 78.19 99 ALA A N 1
ATOM 783 C CA . ALA A 1 99 ? 1.232 2.647 -25.092 1.00 78.19 99 ALA A CA 1
ATOM 784 C C . ALA A 1 99 ? 0.983 2.532 -26.606 1.00 78.19 99 ALA A C 1
ATOM 786 O O . ALA A 1 99 ? -0.160 2.448 -27.038 1.00 78.19 99 ALA A O 1
ATOM 787 N N . ASN A 1 100 ? 2.055 2.487 -27.405 1.00 73.69 100 ASN A N 1
ATOM 788 C CA . ASN A 1 100 ? 1.991 2.352 -28.859 1.00 73.69 100 ASN A CA 1
ATOM 789 C C . ASN A 1 100 ? 2.930 1.230 -29.312 1.00 73.69 100 ASN A C 1
ATOM 791 O O . ASN A 1 100 ? 4.142 1.321 -29.133 1.00 73.69 100 ASN A O 1
ATOM 795 N N . ALA A 1 101 ? 2.383 0.196 -29.952 1.00 66.31 101 ALA A N 1
ATOM 796 C CA . ALA A 1 101 ? 3.142 -0.913 -30.541 1.00 66.31 101 ALA A CA 1
ATOM 797 C C . ALA A 1 101 ? 3.744 -0.558 -31.918 1.00 66.31 101 ALA A C 1
ATOM 799 O O . ALA A 1 101 ? 3.851 -1.401 -32.807 1.00 66.31 101 ALA A O 1
ATOM 800 N N . SER A 1 102 ? 4.090 0.713 -32.133 1.00 70.69 102 SER A N 1
ATOM 801 C CA . SER A 1 102 ? 4.701 1.161 -33.381 1.00 70.69 102 SER A CA 1
ATOM 802 C C . SER A 1 102 ? 6.168 0.760 -33.417 1.00 70.69 102 SER A C 1
ATOM 804 O O . SER A 1 102 ? 6.888 0.940 -32.437 1.00 70.69 102 SER A O 1
ATOM 806 N N . ASN A 1 103 ? 6.624 0.280 -34.568 1.00 76.81 103 ASN A N 1
ATOM 807 C CA . ASN A 1 103 ? 8.031 -0.026 -34.779 1.00 76.81 103 ASN A CA 1
ATOM 808 C C . ASN A 1 103 ? 8.842 1.268 -34.734 1.00 76.81 103 ASN A C 1
ATOM 810 O O . ASN A 1 103 ? 8.597 2.184 -35.521 1.00 76.81 103 ASN A O 1
ATOM 814 N N . VAL A 1 104 ? 9.792 1.341 -33.807 1.00 80.12 104 VAL A N 1
ATOM 815 C CA . VAL A 1 104 ? 10.649 2.509 -33.623 1.00 80.12 104 VAL A CA 1
ATOM 816 C C . VAL A 1 104 ? 12.033 2.171 -34.146 1.00 80.12 104 VAL A C 1
ATOM 818 O O . VAL A 1 104 ? 12.670 1.213 -33.707 1.00 80.12 104 VAL A O 1
ATOM 821 N N . HIS A 1 105 ? 12.497 2.983 -35.087 1.00 80.00 105 HIS A N 1
ATOM 822 C CA . HIS A 1 105 ? 13.869 2.965 -35.559 1.00 80.00 105 HIS A CA 1
ATOM 823 C C . HIS A 1 105 ? 14.505 4.303 -35.208 1.00 80.00 105 HIS A C 1
ATOM 825 O O . HIS A 1 105 ? 14.086 5.338 -35.728 1.00 80.00 105 HIS A O 1
ATOM 831 N N . ILE A 1 106 ? 15.488 4.283 -34.310 1.00 78.00 106 ILE A N 1
ATOM 832 C CA . ILE A 1 106 ? 16.247 5.480 -33.958 1.00 78.00 106 ILE A CA 1
ATOM 833 C C . ILE A 1 106 ? 17.626 5.359 -34.609 1.00 78.00 106 ILE A C 1
ATOM 835 O O . ILE A 1 106 ? 18.432 4.526 -34.177 1.00 78.00 106 ILE A O 1
ATOM 839 N N . PRO A 1 107 ? 17.886 6.137 -35.679 1.00 72.81 107 PRO A N 1
ATOM 840 C CA . PRO A 1 107 ? 19.179 6.134 -36.339 1.00 72.81 107 PRO A CA 1
ATOM 841 C C . PRO A 1 107 ? 20.240 6.772 -35.439 1.00 72.81 107 PRO A C 1
ATOM 843 O O . PRO A 1 107 ? 19.932 7.514 -34.503 1.00 72.81 107 PRO A O 1
ATOM 846 N N . MET A 1 108 ? 21.504 6.492 -35.748 1.00 68.69 108 MET A N 1
ATOM 847 C CA . MET A 1 108 ? 22.644 7.049 -35.028 1.00 68.69 108 MET A CA 1
ATOM 848 C C . MET A 1 108 ? 22.730 8.563 -35.263 1.00 68.69 108 MET A C 1
ATOM 850 O O . MET A 1 108 ? 23.272 9.017 -36.269 1.00 68.69 108 MET A O 1
ATOM 854 N N . ASN A 1 109 ? 22.197 9.343 -34.325 1.00 65.19 109 ASN A N 1
ATOM 855 C CA . ASN A 1 109 ? 22.301 10.797 -34.322 1.00 65.19 109 ASN A CA 1
ATOM 856 C C . ASN A 1 109 ? 23.230 11.217 -33.173 1.00 65.19 109 ASN A C 1
ATOM 858 O O . ASN A 1 109 ? 22.832 11.241 -32.005 1.00 65.19 109 ASN A O 1
ATOM 862 N N . GLY A 1 110 ? 24.485 11.527 -33.513 1.00 67.69 110 GLY A N 1
ATOM 863 C CA . GLY A 1 110 ? 25.509 11.977 -32.566 1.00 67.69 110 GLY A CA 1
ATOM 864 C C . GLY A 1 110 ? 25.908 10.910 -31.540 1.00 67.69 110 GLY A C 1
ATOM 865 O O . GLY A 1 110 ? 26.313 9.811 -31.896 1.00 67.69 110 GLY A O 1
ATOM 866 N N . CYS A 1 111 ? 25.773 11.274 -30.269 1.00 64.56 111 CYS A N 1
ATOM 867 C CA . CYS A 1 111 ? 26.253 10.606 -29.058 1.00 64.56 111 CYS A CA 1
ATOM 868 C C . CYS A 1 111 ? 25.425 9.400 -28.570 1.00 64.56 111 CYS A C 1
ATOM 870 O O . CYS A 1 111 ? 25.700 8.819 -27.521 1.00 64.56 111 CYS A O 1
ATOM 872 N N . SER A 1 112 ? 24.329 9.084 -29.262 1.00 71.31 112 SER A N 1
ATOM 873 C CA . SER A 1 112 ? 23.329 8.116 -28.804 1.00 71.31 112 SER A CA 1
ATOM 874 C C . SER A 1 112 ? 23.521 6.753 -29.465 1.00 71.31 112 SER A C 1
ATOM 876 O O . SER A 1 112 ? 23.758 6.658 -30.670 1.00 71.31 112 SER A O 1
ATOM 878 N N . ARG A 1 113 ? 23.408 5.676 -28.675 1.00 78.06 113 ARG A N 1
ATOM 879 C CA . ARG A 1 113 ? 23.493 4.309 -29.201 1.00 78.06 113 ARG A CA 1
ATOM 880 C C . ARG A 1 113 ? 22.234 4.005 -30.033 1.00 78.06 113 ARG A C 1
ATOM 882 O O . ARG A 1 113 ? 21.132 4.111 -29.489 1.00 78.06 113 ARG A O 1
ATOM 889 N N . PRO A 1 114 ? 22.370 3.614 -31.314 1.00 83.25 114 PRO A N 1
ATOM 890 C CA . PRO A 1 114 ? 21.223 3.301 -32.156 1.00 83.25 114 PRO A CA 1
ATOM 891 C C . PRO A 1 114 ? 20.521 2.032 -31.667 1.00 83.25 114 PRO A C 1
ATOM 893 O O . PRO A 1 114 ? 21.165 1.069 -31.234 1.00 83.25 114 PRO A O 1
ATOM 896 N N . PHE A 1 115 ? 19.192 2.024 -31.763 1.00 86.19 115 PHE A N 1
ATOM 897 C CA . PHE A 1 115 ? 18.385 0.851 -31.452 1.00 86.19 115 PHE A CA 1
ATOM 898 C C . PHE A 1 115 ? 17.162 0.733 -32.358 1.00 86.19 115 PHE A C 1
ATOM 900 O O . PHE A 1 115 ? 16.631 1.716 -32.886 1.00 86.19 115 PHE A O 1
ATOM 907 N N . VAL A 1 116 ? 16.711 -0.506 -32.525 1.00 88.12 116 VAL A N 1
ATOM 908 C CA . VAL A 1 116 ? 15.497 -0.856 -33.260 1.00 88.12 116 VAL A CA 1
ATOM 909 C C . VAL A 1 116 ? 14.584 -1.625 -32.324 1.00 88.12 116 VAL A C 1
ATOM 911 O O . VAL A 1 116 ? 14.988 -2.646 -31.774 1.00 88.12 116 VAL A O 1
ATOM 914 N N . ALA A 1 117 ? 13.363 -1.132 -32.147 1.00 89.12 117 ALA A N 1
ATOM 915 C CA . ALA A 1 117 ? 12.327 -1.779 -31.357 1.00 89.12 117 ALA A CA 1
ATOM 916 C C . ALA A 1 117 ? 11.166 -2.181 -32.275 1.00 89.12 117 ALA A C 1
ATOM 918 O O . ALA A 1 117 ? 10.589 -1.336 -32.963 1.00 89.12 117 ALA A O 1
ATOM 919 N N . HIS A 1 118 ? 10.831 -3.470 -32.294 1.00 89.75 118 HIS A N 1
ATOM 920 C CA . HIS A 1 118 ? 9.782 -4.033 -33.142 1.00 89.75 118 HIS A CA 1
ATOM 921 C C . HIS A 1 118 ? 8.787 -4.833 -32.306 1.00 89.75 118 HIS A C 1
ATOM 923 O O . HIS A 1 118 ? 9.188 -5.681 -31.508 1.00 89.75 118 HIS A O 1
ATOM 929 N N . SER A 1 119 ? 7.491 -4.586 -32.484 1.00 89.94 119 SER A N 1
ATOM 930 C CA . SER A 1 119 ? 6.456 -5.389 -31.825 1.00 89.94 119 SER A CA 1
ATOM 931 C C . SER A 1 119 ? 6.288 -6.723 -32.550 1.00 89.94 119 SER A C 1
ATOM 933 O O . SER A 1 119 ? 6.215 -6.760 -33.777 1.00 89.94 119 SER A O 1
ATOM 935 N N . ILE A 1 120 ? 6.231 -7.830 -31.807 1.00 89.88 120 ILE A N 1
ATOM 936 C CA . ILE A 1 120 ? 5.991 -9.150 -32.398 1.00 89.88 120 ILE A CA 1
ATOM 937 C C . ILE A 1 120 ? 4.475 -9.339 -32.570 1.00 89.88 120 ILE A C 1
ATOM 939 O O . ILE A 1 120 ? 3.741 -9.271 -31.577 1.00 89.88 120 ILE A O 1
ATOM 943 N N . PRO A 1 121 ? 3.986 -9.605 -33.797 1.00 89.56 121 PRO A N 1
ATOM 944 C CA . PRO A 1 121 ? 2.556 -9.694 -34.068 1.00 89.56 121 PRO A CA 1
AT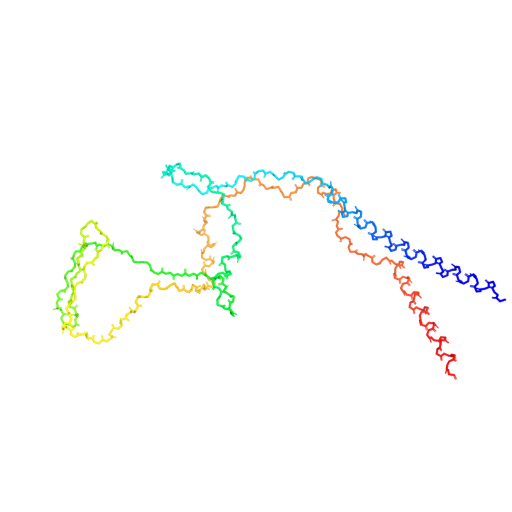OM 945 C C . PRO A 1 121 ? 1.891 -10.790 -33.230 1.00 89.56 121 PRO A C 1
ATOM 947 O O . PRO A 1 121 ? 2.478 -11.842 -32.982 1.00 89.56 121 PRO A O 1
ATOM 950 N N . ASN A 1 122 ? 0.641 -10.546 -32.827 1.00 89.19 122 ASN A N 1
ATOM 951 C CA . ASN A 1 122 ? -0.162 -11.450 -31.994 1.00 89.19 122 ASN A CA 1
ATOM 952 C C . ASN A 1 122 ? 0.475 -11.793 -30.631 1.00 89.19 122 ASN A C 1
ATOM 954 O O . ASN A 1 122 ? 0.224 -12.866 -30.086 1.00 89.19 122 ASN A O 1
ATOM 958 N N . SER A 1 123 ? 1.299 -10.902 -30.071 1.00 90.25 123 SER A N 1
ATOM 959 C CA . SER A 1 123 ? 1.911 -11.091 -28.752 1.00 90.25 123 SER A CA 1
ATOM 960 C C . SER A 1 123 ? 2.133 -9.762 -28.020 1.00 90.25 123 SER A C 1
ATOM 962 O O . SER A 1 123 ? 2.031 -8.687 -28.606 1.00 90.25 123 SER A O 1
ATOM 964 N N . ASN A 1 124 ? 2.476 -9.843 -26.735 1.00 88.88 124 ASN A N 1
ATOM 965 C CA . ASN A 1 124 ? 2.922 -8.723 -25.903 1.00 88.88 124 ASN A CA 1
ATOM 966 C C . ASN A 1 124 ? 4.459 -8.579 -25.867 1.00 88.88 124 ASN A C 1
ATOM 968 O O . ASN A 1 124 ? 4.995 -7.932 -24.969 1.00 88.88 124 ASN A O 1
ATOM 972 N N . LEU A 1 125 ? 5.172 -9.210 -26.806 1.00 91.81 125 LEU A N 1
ATOM 973 C CA . LEU A 1 125 ? 6.631 -9.220 -26.851 1.00 91.81 125 LEU A CA 1
ATOM 974 C C . LEU A 1 125 ? 7.177 -8.102 -27.749 1.00 91.81 125 LEU A C 1
ATOM 976 O O . LEU A 1 125 ? 6.601 -7.762 -28.787 1.00 91.81 125 LEU A O 1
ATOM 980 N N . LEU A 1 126 ? 8.337 -7.570 -27.359 1.00 89.81 126 LEU A N 1
ATOM 981 C CA . LEU A 1 126 ? 9.091 -6.564 -28.102 1.00 89.81 126 LEU A CA 1
ATOM 982 C C . LEU A 1 126 ? 10.480 -7.116 -28.441 1.00 89.81 126 LEU A C 1
ATOM 984 O O . LEU A 1 126 ? 11.209 -7.566 -27.558 1.00 89.81 126 LEU A O 1
ATOM 988 N N . LEU A 1 127 ? 10.858 -7.046 -29.714 1.00 91.12 127 LEU A N 1
ATOM 989 C CA . LEU A 1 127 ? 12.216 -7.310 -30.170 1.00 91.12 127 LEU A CA 1
ATOM 990 C C . LEU A 1 127 ? 13.020 -6.008 -30.114 1.00 91.12 127 LEU A C 1
ATOM 992 O O . LEU A 1 127 ? 12.726 -5.075 -30.861 1.00 91.12 127 LEU A O 1
ATOM 996 N N . LEU A 1 128 ? 14.035 -5.960 -29.250 1.00 89.44 128 LEU A N 1
ATOM 997 C CA . LEU A 1 128 ? 14.971 -4.843 -29.136 1.00 89.44 128 LEU A CA 1
ATOM 998 C C . LEU A 1 128 ? 16.343 -5.254 -29.682 1.00 89.44 128 LEU A C 1
ATOM 1000 O O . LEU A 1 128 ? 16.973 -6.172 -29.161 1.00 89.44 128 LEU A O 1
ATOM 1004 N N . VAL A 1 129 ? 16.810 -4.558 -30.716 1.00 89.50 129 VAL A N 1
ATOM 1005 C CA . VAL A 1 129 ? 18.134 -4.754 -31.319 1.00 89.50 129 VAL A CA 1
ATOM 1006 C C . VAL A 1 129 ? 18.975 -3.512 -31.059 1.00 89.50 129 VAL A C 1
ATOM 1008 O O . VAL A 1 129 ? 18.565 -2.405 -31.405 1.00 89.50 129 VAL A O 1
ATOM 1011 N N . VAL A 1 130 ? 20.149 -3.696 -30.456 1.00 86.62 130 VAL A N 1
ATOM 1012 C CA . VAL A 1 130 ? 21.107 -2.629 -30.134 1.00 86.62 130 VAL A CA 1
ATOM 1013 C C . VAL A 1 130 ? 22.455 -2.930 -30.779 1.00 86.62 130 VAL A C 1
ATOM 1015 O O . VAL A 1 130 ? 22.876 -4.087 -30.811 1.00 86.62 130 VAL A O 1
ATOM 1018 N N . ASP A 1 131 ? 23.149 -1.905 -31.272 1.00 84.31 131 ASP A N 1
ATOM 1019 C CA . ASP A 1 131 ? 24.516 -2.076 -31.773 1.00 84.31 131 ASP A CA 1
ATOM 1020 C C . ASP A 1 131 ? 25.505 -2.118 -30.601 1.00 84.31 131 ASP A C 1
ATOM 1022 O O . ASP A 1 131 ? 25.653 -1.143 -29.865 1.00 84.31 131 ASP A O 1
ATOM 1026 N N . ALA A 1 132 ? 26.180 -3.255 -30.421 1.00 77.56 132 ALA A N 1
ATOM 1027 C CA . ALA A 1 132 ? 27.147 -3.466 -29.351 1.00 77.56 132 ALA A CA 1
ATOM 1028 C C . ALA A 1 132 ? 28.483 -2.729 -29.562 1.00 77.56 132 ALA A C 1
ATOM 1030 O O . ALA A 1 132 ? 29.225 -2.566 -28.592 1.00 77.56 132 ALA A O 1
ATOM 1031 N N . LEU A 1 133 ? 28.784 -2.282 -30.785 1.00 80.25 133 LEU A N 1
ATOM 1032 C CA . LEU A 1 133 ? 30.061 -1.665 -31.157 1.00 80.25 133 LEU A CA 1
ATOM 1033 C C . LEU A 1 133 ? 30.099 -0.156 -30.877 1.00 80.25 133 LEU A C 1
ATOM 1035 O O . LEU A 1 133 ? 31.180 0.419 -30.761 1.00 80.25 133 LEU A O 1
ATOM 1039 N N . CYS A 1 134 ? 28.939 0.491 -30.726 1.00 73.94 134 CYS A N 1
ATOM 1040 C CA . CYS A 1 134 ? 28.868 1.908 -30.380 1.00 73.94 134 CYS A CA 1
ATOM 1041 C C . CYS A 1 134 ? 29.224 2.122 -28.896 1.00 73.94 134 CYS A C 1
ATOM 1043 O O . CYS A 1 134 ? 28.534 1.553 -28.037 1.00 73.94 134 CYS A O 1
ATOM 1045 N N . PRO A 1 135 ? 30.248 2.933 -28.564 1.00 69.31 135 PRO A N 1
ATOM 1046 C CA . PRO A 1 135 ? 30.573 3.256 -27.180 1.00 69.31 135 PRO A CA 1
ATOM 1047 C C . PRO A 1 135 ? 29.405 4.001 -26.527 1.00 69.31 135 PRO A C 1
ATOM 1049 O O . PRO A 1 135 ? 28.797 4.884 -27.127 1.00 69.31 135 PRO A O 1
ATOM 1052 N N . GLN A 1 136 ? 29.068 3.617 -25.297 1.00 67.81 136 GLN A N 1
ATOM 1053 C CA . GLN A 1 136 ? 28.112 4.356 -24.482 1.00 67.81 136 GLN A CA 1
ATOM 1054 C C . GLN A 1 136 ? 28.771 5.687 -24.107 1.00 67.81 136 GLN A C 1
ATOM 1056 O O . GLN A 1 136 ? 29.780 5.686 -23.401 1.00 67.81 136 GLN A O 1
ATOM 1061 N N . GLU A 1 137 ? 28.257 6.810 -24.607 1.00 61.50 137 GLU A N 1
ATOM 1062 C CA . GLU A 1 137 ? 28.732 8.118 -24.159 1.00 61.50 137 GLU A CA 1
ATOM 1063 C C . GLU A 1 137 ? 28.336 8.348 -22.705 1.00 61.50 137 GLU A C 1
ATOM 1065 O O . GLU A 1 137 ? 27.235 8.809 -22.422 1.00 61.50 137 GLU A O 1
ATOM 1070 N N . GLU A 1 138 ? 29.272 8.018 -21.813 1.00 59.22 138 GLU A N 1
ATOM 1071 C CA . GLU A 1 138 ? 29.265 8.280 -20.376 1.00 59.22 138 GLU A CA 1
ATOM 1072 C C . GLU A 1 138 ? 28.038 7.749 -19.599 1.00 59.22 138 GLU A C 1
ATOM 1074 O O . GLU A 1 138 ? 26.958 7.495 -20.135 1.00 59.22 138 GLU A O 1
ATOM 1079 N N . PRO A 1 139 ? 28.161 7.541 -18.279 1.00 56.31 139 PRO A N 1
ATOM 1080 C CA . PRO A 1 139 ? 27.035 7.170 -17.435 1.00 56.31 139 PRO A CA 1
ATOM 1081 C C . PRO A 1 139 ? 26.148 8.405 -17.210 1.00 56.31 139 PRO A C 1
ATOM 1083 O O . PRO A 1 139 ? 25.974 8.867 -16.084 1.00 56.31 139 PRO A O 1
ATOM 1086 N N . ARG A 1 140 ? 25.584 8.988 -18.275 1.00 53.12 140 ARG A N 1
ATOM 1087 C CA . ARG A 1 140 ? 24.493 9.955 -18.146 1.00 53.12 140 ARG A CA 1
ATOM 1088 C C . ARG A 1 140 ? 23.282 9.202 -17.624 1.00 53.12 140 ARG A C 1
ATOM 1090 O O . ARG A 1 140 ? 22.523 8.634 -18.396 1.00 53.12 140 ARG A O 1
ATOM 1097 N N . GLN A 1 141 ? 23.178 9.171 -16.296 1.00 54.06 141 GLN A N 1
ATOM 1098 C CA . GLN A 1 141 ? 22.012 8.744 -15.530 1.00 54.06 141 GLN A CA 1
ATOM 1099 C C . GLN A 1 141 ? 21.346 7.501 -16.129 1.00 54.06 141 GLN A C 1
ATOM 1101 O O . GLN A 1 141 ? 20.225 7.559 -16.630 1.00 54.06 141 GLN A O 1
ATOM 1106 N N . VAL A 1 142 ? 22.034 6.358 -16.066 1.00 57.88 142 VAL A N 1
ATOM 1107 C CA . VAL A 1 142 ? 21.324 5.079 -16.146 1.00 57.88 142 VAL A CA 1
ATOM 1108 C C . VAL A 1 142 ? 20.442 5.037 -14.904 1.00 57.88 142 VAL A C 1
ATOM 1110 O O . VAL A 1 142 ? 20.906 4.716 -13.813 1.00 57.88 142 VAL A O 1
ATOM 1113 N N . HIS A 1 143 ? 19.193 5.474 -15.037 1.00 63.72 143 HIS A N 1
ATOM 1114 C CA . HIS A 1 143 ? 18.207 5.224 -14.006 1.00 63.72 143 HIS A CA 1
ATOM 1115 C C . HIS A 1 143 ? 17.977 3.719 -14.001 1.00 63.72 143 HIS A C 1
ATOM 1117 O O . HIS A 1 143 ? 17.389 3.169 -14.931 1.00 63.72 143 HIS A O 1
ATOM 1123 N N . GLU A 1 144 ? 18.505 3.049 -12.981 1.00 69.06 144 GLU A N 1
ATOM 1124 C CA . GLU A 1 144 ? 18.138 1.673 -12.688 1.00 69.06 144 GLU A CA 1
ATOM 1125 C C . GLU A 1 144 ? 16.628 1.646 -12.442 1.00 69.06 144 GLU A C 1
ATOM 1127 O O . GLU A 1 144 ? 16.126 2.168 -11.447 1.00 69.06 144 GLU A O 1
ATOM 1132 N N . VAL A 1 145 ? 15.889 1.103 -13.409 1.00 76.06 145 VAL A N 1
ATOM 1133 C CA . VAL A 1 145 ? 14.450 0.894 -13.279 1.00 76.06 145 VAL A CA 1
ATOM 1134 C C . VAL A 1 145 ? 14.259 -0.384 -12.475 1.00 76.06 145 VAL A C 1
ATOM 1136 O O . VAL A 1 145 ? 14.374 -1.489 -13.006 1.00 76.06 145 VAL A O 1
ATOM 1139 N N . THR A 1 146 ? 13.996 -0.237 -11.180 1.00 81.19 146 THR A N 1
ATOM 1140 C CA . THR A 1 146 ? 13.782 -1.369 -10.275 1.00 81.19 146 THR A CA 1
ATOM 1141 C C . THR A 1 146 ? 12.288 -1.619 -10.092 1.00 81.19 146 THR A C 1
ATOM 1143 O O . THR A 1 146 ? 11.551 -0.734 -9.677 1.00 81.19 146 THR A O 1
ATOM 1146 N N . LEU A 1 147 ? 11.840 -2.851 -10.348 1.00 86.31 147 LEU A N 1
ATOM 1147 C CA . LEU A 1 147 ? 10.452 -3.294 -10.126 1.00 86.31 147 LEU A CA 1
ATOM 1148 C C . LEU A 1 147 ? 10.204 -3.789 -8.687 1.00 86.31 147 LEU A C 1
ATOM 1150 O O . LEU A 1 147 ? 9.219 -4.473 -8.413 1.00 86.31 147 LEU A O 1
ATOM 1154 N N . SER A 1 148 ? 11.127 -3.513 -7.766 1.00 89.88 148 SER A N 1
ATOM 1155 C CA . SER A 1 148 ? 10.999 -3.930 -6.373 1.00 89.88 148 SER A CA 1
ATOM 1156 C C . SER A 1 148 ? 9.977 -3.044 -5.661 1.00 89.88 148 SER A C 1
ATOM 1158 O O . SER A 1 148 ? 10.097 -1.820 -5.759 1.00 89.88 148 SER A O 1
ATOM 1160 N N . PRO A 1 149 ? 9.034 -3.619 -4.897 1.00 89.94 149 PRO A N 1
ATOM 1161 C CA . PRO A 1 149 ? 8.130 -2.835 -4.068 1.00 89.94 149 PRO A CA 1
ATOM 1162 C C . PRO A 1 149 ? 8.908 -1.915 -3.122 1.00 89.94 149 PRO A C 1
ATOM 1164 O O . PRO A 1 149 ? 9.855 -2.346 -2.461 1.00 89.94 149 PRO A O 1
ATOM 1167 N N . THR A 1 150 ? 8.501 -0.651 -3.057 1.00 90.44 150 THR A N 1
ATOM 1168 C CA . THR A 1 150 ? 9.081 0.362 -2.168 1.00 90.44 150 THR A CA 1
ATOM 1169 C C . THR A 1 150 ? 8.058 0.763 -1.119 1.00 90.44 150 THR A C 1
ATOM 1171 O O . THR A 1 150 ? 6.873 0.891 -1.422 1.00 90.44 150 THR A O 1
ATOM 1174 N N . GLU A 1 151 ? 8.490 0.922 0.129 1.00 89.94 151 GLU A N 1
ATOM 1175 C CA . GLU A 1 151 ? 7.592 1.318 1.215 1.00 89.94 151 GLU A CA 1
ATOM 1176 C C . GLU A 1 151 ? 7.083 2.750 1.010 1.00 89.94 151 GLU A C 1
ATOM 1178 O O . GLU A 1 151 ? 7.856 3.675 0.741 1.00 89.94 151 GLU A O 1
ATOM 1183 N N . VAL A 1 152 ? 5.770 2.932 1.149 1.00 88.38 152 VAL A N 1
ATOM 1184 C CA . VAL A 1 152 ? 5.126 4.239 1.029 1.00 88.38 152 VAL A CA 1
ATOM 1185 C C . VAL A 1 152 ? 5.213 4.964 2.365 1.00 88.38 152 VAL A C 1
ATOM 1187 O O . VAL A 1 152 ? 4.532 4.620 3.331 1.00 88.38 152 VAL A O 1
ATOM 1190 N N . VAL A 1 153 ? 6.014 6.026 2.413 1.00 85.44 153 VAL A N 1
ATOM 1191 C CA . VAL A 1 153 ? 6.063 6.918 3.575 1.00 85.44 153 VAL A CA 1
ATOM 1192 C C . VAL A 1 153 ? 4.972 7.975 3.434 1.00 85.44 153 VAL A C 1
ATOM 1194 O O . VAL A 1 153 ? 5.120 8.968 2.718 1.00 85.44 153 VAL A O 1
ATOM 1197 N N . TYR A 1 154 ? 3.850 7.767 4.121 1.00 79.75 154 TYR A N 1
ATOM 1198 C CA . TYR A 1 154 ? 2.768 8.745 4.140 1.00 79.75 154 TYR A CA 1
ATOM 1199 C C . TYR A 1 154 ? 3.162 9.982 4.945 1.00 79.75 154 TYR A C 1
ATOM 1201 O O . TYR A 1 154 ? 3.281 9.946 6.169 1.00 79.75 154 TYR A O 1
ATOM 1209 N N . ASN A 1 155 ? 3.251 11.123 4.268 1.00 78.06 155 ASN A N 1
ATOM 1210 C CA . ASN A 1 155 ? 3.124 12.402 4.951 1.00 78.06 155 ASN A CA 1
ATOM 1211 C C . ASN A 1 155 ? 1.675 12.525 5.448 1.00 78.06 155 ASN A C 1
ATOM 1213 O O . ASN A 1 155 ? 0.741 12.192 4.714 1.00 78.06 155 ASN A O 1
ATOM 1217 N N . ALA A 1 156 ? 1.467 13.020 6.673 1.00 67.75 156 ALA A N 1
ATOM 1218 C CA . ALA A 1 156 ? 0.156 13.087 7.343 1.00 67.75 156 ALA A CA 1
ATOM 1219 C C . ALA A 1 156 ? -0.957 13.832 6.558 1.00 67.75 156 ALA A C 1
ATOM 1221 O O . ALA A 1 156 ? -2.110 13.849 6.979 1.00 67.75 156 ALA A O 1
ATOM 1222 N N . SER A 1 157 ? -0.640 14.437 5.412 1.00 68.75 157 SER A N 1
ATOM 1223 C CA . SER A 1 157 ? -1.569 15.127 4.521 1.00 68.75 157 SER A CA 1
ATOM 1224 C C . SER A 1 157 ? -2.419 14.200 3.640 1.00 68.75 157 SER A C 1
ATOM 1226 O O . SER A 1 157 ? -3.563 14.545 3.352 1.00 68.75 157 SER A O 1
ATOM 1228 N N . LEU A 1 158 ? -1.923 13.029 3.218 1.00 68.25 158 LEU A N 1
ATOM 1229 C CA . LEU A 1 158 ? -2.619 12.167 2.238 1.00 68.25 158 LEU A CA 1
ATOM 1230 C C . LEU A 1 158 ? -3.931 11.584 2.782 1.00 68.25 158 LEU A C 1
ATOM 1232 O O . LEU A 1 158 ? -4.946 11.561 2.083 1.00 68.25 158 LEU A O 1
ATOM 1236 N N . SER A 1 159 ? -3.944 11.198 4.057 1.00 71.25 159 SER A N 1
ATOM 1237 C CA . SER A 1 159 ? -5.160 10.764 4.752 1.00 71.25 159 SER A CA 1
ATOM 1238 C C . SER A 1 159 ? -6.210 11.879 4.814 1.00 71.25 159 SER A C 1
ATOM 1240 O O . SER A 1 159 ? -7.397 11.612 4.643 1.00 71.25 159 SER A O 1
ATOM 1242 N N . CYS A 1 160 ? -5.782 13.136 4.981 1.00 73.12 160 CYS A N 1
ATOM 1243 C CA . CYS A 1 160 ? -6.671 14.299 4.985 1.00 73.12 160 CYS A CA 1
ATOM 1244 C C . CYS A 1 160 ? -7.255 14.586 3.596 1.00 73.12 160 CYS A C 1
ATOM 1246 O O . CYS A 1 160 ? -8.425 14.944 3.498 1.00 73.12 160 CYS A O 1
ATOM 1248 N N . TYR A 1 161 ? -6.484 14.378 2.523 1.00 70.12 161 TYR A N 1
ATOM 1249 C CA . TYR A 1 161 ? -6.995 14.499 1.153 1.00 70.12 161 TYR A CA 1
ATOM 1250 C C . TYR A 1 161 ? -8.073 13.453 0.847 1.00 70.12 161 TYR A C 1
ATOM 1252 O O . TYR A 1 161 ? -9.098 13.790 0.258 1.00 70.12 161 TYR A O 1
ATOM 1260 N N . LYS A 1 162 ? -7.897 12.209 1.314 1.00 74.25 162 LYS A N 1
ATOM 1261 C CA . LYS A 1 162 ? -8.871 11.120 1.112 1.00 74.25 162 LYS A CA 1
ATOM 1262 C C . LYS A 1 162 ? -10.204 11.341 1.840 1.00 74.25 162 LYS A C 1
ATOM 1264 O O . LYS A 1 162 ? -11.219 10.819 1.398 1.00 74.25 162 LYS A O 1
ATOM 1269 N N . VAL A 1 163 ? -10.202 12.089 2.945 1.00 75.00 163 VAL A N 1
ATOM 1270 C CA . VAL A 1 163 ? -11.400 12.427 3.749 1.00 75.00 163 VAL A CA 1
ATOM 1271 C C . VAL A 1 163 ? -11.893 13.856 3.452 1.00 75.00 163 VAL A C 1
ATOM 1273 O O . VAL A 1 163 ? -12.822 14.352 4.086 1.00 75.00 163 VAL A O 1
ATOM 1276 N N . GLY A 1 164 ? -11.272 14.546 2.490 1.00 71.19 164 GLY A N 1
ATOM 1277 C CA . GLY A 1 164 ? -11.601 15.924 2.147 1.00 71.19 164 GLY A CA 1
ATOM 1278 C C . GLY A 1 164 ? -13.025 16.089 1.594 1.00 71.19 164 GLY A C 1
ATOM 1279 O O . GLY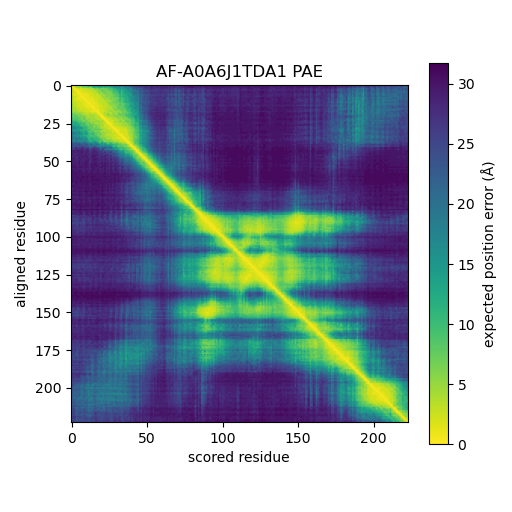 A 1 164 ? -13.630 15.125 1.121 1.00 71.19 164 GLY A O 1
ATOM 1280 N N . PRO A 1 165 ? -13.554 17.328 1.573 1.00 62.84 165 PRO A N 1
ATOM 1281 C CA . PRO A 1 165 ? -14.952 17.638 1.237 1.00 62.84 165 PRO A CA 1
ATOM 1282 C C . PRO A 1 165 ? -15.371 17.328 -0.216 1.00 62.84 165 PRO A C 1
ATOM 1284 O O . PRO A 1 165 ? -16.499 17.626 -0.594 1.00 62.84 165 PRO A O 1
ATOM 1287 N N . GLY A 1 166 ? -14.484 16.748 -1.032 1.00 62.09 166 GLY A N 1
ATOM 1288 C CA . GLY A 1 166 ? -14.744 16.342 -2.417 1.00 62.09 166 GLY A CA 1
ATOM 1289 C C . GLY A 1 166 ? -14.616 14.838 -2.698 1.00 62.09 166 GLY A C 1
ATOM 1290 O O . GLY A 1 166 ? -14.907 14.429 -3.816 1.00 62.09 166 GLY A O 1
ATOM 1291 N N . TRP A 1 167 ? -14.203 14.013 -1.723 1.00 66.69 167 TRP A N 1
ATOM 1292 C CA . TRP A 1 167 ? -13.980 12.566 -1.898 1.00 66.69 167 TRP A CA 1
ATOM 1293 C C . TRP A 1 167 ? -14.873 11.730 -0.970 1.00 66.69 167 TRP A C 1
ATOM 1295 O O . TRP A 1 167 ? -14.394 10.938 -0.157 1.00 66.69 167 TRP A O 1
ATOM 1305 N N . ASP A 1 168 ? -16.194 11.876 -1.100 1.00 71.12 168 ASP A N 1
ATOM 1306 C CA . ASP A 1 168 ? -17.131 10.946 -0.461 1.00 71.12 168 ASP A CA 1
ATOM 1307 C C . ASP A 1 168 ? -17.182 9.646 -1.275 1.00 71.12 168 ASP A C 1
ATOM 1309 O O . ASP A 1 168 ? -17.950 9.493 -2.224 1.00 71.12 168 ASP A O 1
ATOM 1313 N N . LEU A 1 169 ? -16.281 8.717 -0.948 1.00 79.94 169 LEU A N 1
ATOM 1314 C CA . LEU A 1 169 ? -16.328 7.353 -1.470 1.00 79.94 169 LEU A CA 1
ATOM 1315 C C . LEU A 1 169 ? -17.709 6.773 -1.149 1.00 79.94 169 LEU A C 1
ATOM 1317 O O . LEU A 1 169 ? -18.058 6.667 0.026 1.00 79.94 169 LEU A O 1
ATOM 1321 N N . ASN A 1 170 ? -18.477 6.370 -2.166 1.00 83.44 170 ASN A N 1
ATOM 1322 C CA . ASN A 1 170 ? -19.824 5.834 -1.975 1.00 83.44 170 ASN A CA 1
ATOM 1323 C C . ASN A 1 170 ? -19.820 4.690 -0.948 1.00 83.44 170 ASN A C 1
ATOM 1325 O O . ASN A 1 170 ? -19.352 3.583 -1.214 1.00 83.44 170 ASN A O 1
ATOM 1329 N N . ARG A 1 171 ? -20.376 4.955 0.236 1.00 83.94 171 ARG A N 1
ATOM 1330 C CA . ARG A 1 171 ? -20.578 3.966 1.298 1.00 83.94 171 ARG A CA 1
ATOM 1331 C C . ARG A 1 171 ? -22.066 3.762 1.512 1.00 83.94 171 ARG A C 1
ATOM 1333 O O . ARG A 1 171 ? -22.818 4.711 1.729 1.00 83.94 171 ARG A O 1
ATOM 1340 N N . LYS A 1 172 ? -22.503 2.506 1.501 1.00 88.88 172 LYS A N 1
ATOM 1341 C CA . LYS A 1 172 ? -23.880 2.158 1.850 1.00 88.88 172 LYS A CA 1
ATOM 1342 C C . LYS A 1 172 ? -24.004 2.096 3.368 1.00 88.88 172 LYS A C 1
ATOM 1344 O O . LYS A 1 172 ? -23.386 1.248 4.005 1.00 88.88 172 LYS A O 1
ATOM 1349 N N . LYS A 1 173 ? -24.801 2.992 3.951 1.00 88.50 173 LYS A N 1
ATOM 1350 C CA . LYS A 1 173 ? -25.115 2.926 5.383 1.00 88.50 173 LYS A CA 1
ATOM 1351 C C . LYS A 1 173 ? -25.977 1.688 5.679 1.00 88.50 173 LYS A C 1
ATOM 1353 O O . LYS A 1 173 ? -26.786 1.301 4.827 1.00 88.50 173 LYS A O 1
ATOM 1358 N N . PRO A 1 174 ? -25.839 1.079 6.869 1.00 93.44 174 PRO A N 1
ATOM 1359 C CA . PRO A 1 174 ? -26.777 0.066 7.339 1.00 93.44 174 PRO A CA 1
ATOM 1360 C C . PRO A 1 174 ? -28.222 0.581 7.289 1.00 93.44 174 PRO A C 1
ATOM 1362 O O . PRO A 1 174 ? -28.469 1.768 7.505 1.00 93.44 174 PRO A O 1
ATOM 1365 N N . ARG A 1 175 ? -29.181 -0.311 7.002 1.00 93.25 175 ARG A N 1
ATOM 1366 C CA . ARG A 1 175 ? -30.611 0.046 6.899 1.00 93.25 175 ARG A CA 1
ATOM 1367 C C . ARG A 1 175 ? -31.231 0.420 8.248 1.00 93.25 175 ARG A C 1
ATOM 1369 O O . ARG A 1 175 ? -32.141 1.239 8.282 1.00 93.25 175 ARG A O 1
ATOM 1376 N N . SER A 1 176 ? -30.749 -0.175 9.334 1.00 93.62 176 SER A N 1
ATOM 1377 C CA . SER A 1 176 ? -31.260 0.028 10.691 1.00 93.62 176 SER A CA 1
ATOM 1378 C C . SER A 1 176 ? -30.116 0.071 11.701 1.00 93.62 176 SER A C 1
ATOM 1380 O O . SER A 1 176 ? -29.111 -0.618 11.535 1.00 93.62 176 SER A O 1
ATOM 1382 N N . CYS A 1 177 ? -30.286 0.872 12.754 1.00 92.81 177 CYS A N 1
ATOM 1383 C CA . CYS A 1 177 ? -29.393 0.951 13.907 1.00 92.81 177 CYS A CA 1
ATOM 1384 C C . CYS A 1 177 ? -30.226 0.672 15.164 1.00 92.81 177 CYS A C 1
ATOM 1386 O O . CYS A 1 177 ? -31.136 1.441 15.469 1.00 92.81 177 CYS A O 1
ATOM 1388 N N . PHE A 1 178 ? -29.942 -0.430 15.859 1.00 92.12 178 PHE A N 1
ATOM 1389 C CA . PHE A 1 178 ? -30.577 -0.774 17.132 1.00 92.12 178 PHE A CA 1
ATOM 1390 C C . PHE A 1 178 ? -29.583 -0.465 18.250 1.00 92.12 178 PHE A C 1
ATOM 1392 O O . PHE A 1 178 ? -28.730 -1.282 18.576 1.00 92.12 178 PHE A O 1
ATOM 1399 N N . ASN A 1 179 ? -29.642 0.759 18.769 1.00 89.75 179 ASN A N 1
ATOM 1400 C CA . ASN A 1 179 ? -28.697 1.278 19.762 1.00 89.75 179 ASN A CA 1
ATOM 1401 C C . ASN A 1 179 ? -29.226 1.244 21.201 1.00 89.75 179 ASN A C 1
ATOM 1403 O O . ASN A 1 179 ? -28.500 1.630 22.107 1.00 89.75 179 ASN A O 1
ATOM 1407 N N . HIS A 1 180 ? -30.483 0.853 21.401 1.00 89.25 180 HIS A N 1
ATOM 1408 C CA . HIS A 1 180 ? -31.105 0.792 22.716 1.00 89.25 180 HIS A CA 1
ATOM 1409 C C . HIS A 1 180 ? -32.179 -0.293 22.735 1.00 89.25 180 HIS A C 1
ATOM 1411 O O . HIS A 1 180 ? -32.971 -0.407 21.791 1.00 89.25 180 HIS A O 1
ATOM 1417 N N . HIS A 1 181 ? -32.251 -1.047 23.830 1.00 89.38 181 HIS A N 1
ATOM 1418 C CA . HIS A 1 181 ? -33.310 -2.030 24.059 1.00 89.38 181 HIS A CA 1
ATOM 1419 C C . HIS A 1 181 ? -34.293 -1.518 25.134 1.00 89.38 181 HIS A C 1
ATOM 1421 O O . HIS A 1 181 ? -33.862 -0.986 26.150 1.00 89.38 181 HIS A O 1
ATOM 1427 N N . PRO A 1 182 ? -35.627 -1.659 24.990 1.00 89.69 182 PRO A N 1
ATOM 1428 C CA . PRO A 1 182 ? -36.590 -1.119 25.964 1.00 89.69 182 PRO A CA 1
ATOM 1429 C C . PRO A 1 182 ? -36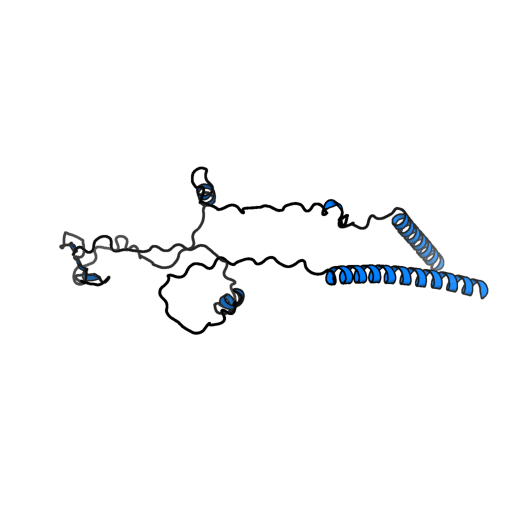.390 -1.645 27.394 1.00 89.69 182 PRO A C 1
ATOM 1431 O O . PRO A 1 182 ? -36.623 -0.909 28.347 1.00 89.69 182 PRO A O 1
ATOM 1434 N N . LYS A 1 183 ? -35.900 -2.883 27.534 1.00 87.69 183 LYS A N 1
ATOM 1435 C CA . LYS A 1 183 ? -35.561 -3.497 28.831 1.00 87.69 183 LYS A CA 1
ATOM 1436 C C . LYS A 1 183 ? -34.138 -3.206 29.314 1.00 87.69 183 LYS A C 1
ATOM 1438 O O . LYS A 1 183 ? -33.746 -3.685 30.365 1.00 87.69 183 LYS A O 1
ATOM 1443 N N . GLU A 1 184 ? -33.352 -2.433 28.568 1.00 85.88 184 GLU A N 1
ATOM 1444 C CA . GLU A 1 184 ? -31.988 -2.064 28.973 1.00 85.88 184 GLU A CA 1
ATOM 1445 C C . GLU A 1 184 ? -31.989 -1.281 30.292 1.00 85.88 184 GLU A C 1
ATOM 1447 O O . GLU A 1 184 ? -31.110 -1.464 31.124 1.00 85.88 184 GLU A O 1
ATOM 1452 N N . ARG A 1 185 ? -33.040 -0.488 30.543 1.00 78.56 185 ARG A N 1
ATOM 1453 C CA . ARG A 1 185 ? -33.229 0.252 31.802 1.00 78.56 185 ARG A CA 1
ATOM 1454 C C . ARG A 1 185 ? -33.583 -0.626 33.004 1.00 78.56 185 ARG A C 1
ATOM 1456 O O . ARG A 1 185 ? -33.449 -0.165 34.128 1.00 78.56 185 ARG A O 1
ATOM 1463 N N . GLU A 1 186 ? -34.064 -1.846 32.775 1.00 82.81 186 GLU A N 1
ATOM 1464 C CA . GLU A 1 186 ? -34.404 -2.802 33.841 1.00 82.81 186 GLU A CA 1
ATOM 1465 C C . GLU A 1 186 ? -33.150 -3.530 34.357 1.00 82.81 186 GLU A C 1
ATOM 1467 O O . GLU A 1 186 ? -33.172 -4.154 35.416 1.00 82.81 186 GLU A O 1
ATOM 1472 N N . ILE A 1 187 ? -32.038 -3.436 33.620 1.00 75.81 187 ILE A N 1
ATOM 1473 C CA . ILE A 1 187 ? -30.747 -4.008 33.986 1.00 75.81 187 ILE A CA 1
ATOM 1474 C C . ILE A 1 187 ? -30.013 -2.994 34.879 1.00 75.81 187 ILE A C 1
ATOM 1476 O O . ILE A 1 187 ? -29.260 -2.149 34.406 1.00 75.81 187 ILE A O 1
ATOM 1480 N N . GLU A 1 188 ? -30.195 -3.098 36.198 1.00 72.25 188 GLU A N 1
ATOM 1481 C CA . GLU A 1 188 ? -29.463 -2.298 37.203 1.00 72.25 188 GLU A CA 1
ATOM 1482 C C . GLU A 1 188 ? -28.055 -2.852 37.516 1.00 72.25 188 GLU A C 1
ATOM 1484 O O . GLU A 1 188 ? -27.466 -2.560 38.557 1.00 72.25 188 GLU A O 1
ATOM 1489 N N . LEU A 1 189 ? -27.481 -3.663 36.620 1.00 71.00 189 LEU A N 1
ATOM 1490 C CA . LEU A 1 189 ? -26.098 -4.135 36.723 1.00 71.00 189 LEU A CA 1
ATOM 1491 C C . LEU A 1 189 ? -25.132 -3.013 36.324 1.00 71.00 189 LEU A C 1
ATOM 1493 O O . LEU A 1 189 ? -24.463 -3.065 35.295 1.00 71.00 189 LEU A O 1
ATOM 1497 N N . CYS A 1 190 ? -25.030 -1.989 37.165 1.00 73.25 190 CYS A N 1
ATOM 1498 C CA . CYS A 1 190 ? -23.819 -1.188 37.196 1.00 73.25 190 CYS A CA 1
ATOM 1499 C C . CYS A 1 190 ? -22.748 -2.008 37.931 1.00 73.25 190 CYS A C 1
ATOM 1501 O O . CYS A 1 190 ? -23.037 -2.670 38.928 1.00 73.25 190 CYS A O 1
ATOM 1503 N N . GLY A 1 191 ? -21.512 -2.026 37.427 1.00 67.12 191 GLY A N 1
ATOM 1504 C CA . GLY A 1 191 ? -20.390 -2.648 3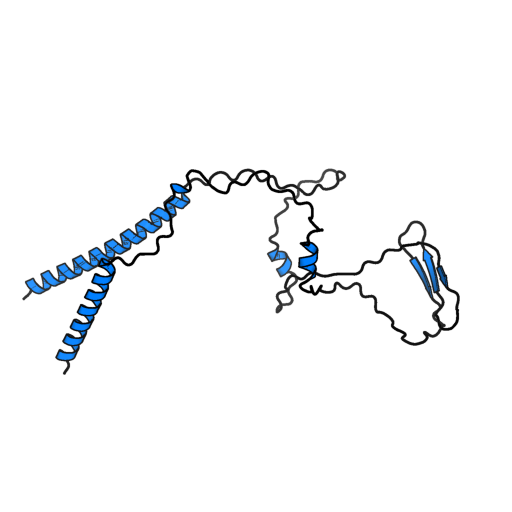8.131 1.00 67.12 191 GLY A CA 1
ATOM 1505 C C . GLY A 1 191 ? -20.188 -1.949 39.474 1.00 67.12 191 GLY A C 1
ATOM 1506 O O . GLY A 1 191 ? -19.491 -0.939 39.549 1.00 67.12 191 GLY A O 1
ATOM 1507 N N . GLY A 1 192 ? -20.854 -2.443 40.516 1.00 65.44 192 GLY A N 1
ATOM 1508 C CA . GLY A 1 192 ? -20.816 -1.879 41.853 1.00 65.44 192 GLY A CA 1
ATOM 1509 C C . GLY A 1 192 ? -19.427 -2.073 42.433 1.00 65.44 192 GLY A C 1
ATOM 1510 O O . GLY A 1 192 ? -19.113 -3.135 42.965 1.00 65.44 192 GLY A O 1
ATOM 1511 N N . ALA A 1 193 ? -18.578 -1.052 42.331 1.00 66.38 193 ALA A N 1
ATOM 1512 C CA . ALA A 1 193 ? -17.368 -1.001 43.134 1.00 66.38 193 ALA A CA 1
ATOM 1513 C C . ALA A 1 193 ? -17.777 -1.134 44.609 1.00 66.38 193 ALA A C 1
ATOM 1515 O O . ALA A 1 193 ? -18.741 -0.501 45.046 1.00 66.38 193 ALA A O 1
ATOM 1516 N N . THR A 1 194 ? -17.075 -1.970 45.377 1.00 64.44 194 THR A N 1
ATOM 1517 C CA . THR A 1 194 ? -17.352 -2.160 46.803 1.00 64.44 194 THR A CA 1
ATOM 1518 C C . THR A 1 194 ? -17.250 -0.817 47.521 1.00 64.44 194 THR A C 1
ATOM 1520 O O . THR A 1 194 ? -16.154 -0.326 47.794 1.00 64.44 194 THR A O 1
ATOM 1523 N N . SER A 1 195 ? -18.393 -0.205 47.819 1.00 66.62 195 SER A N 1
ATOM 1524 C CA . SER A 1 195 ? -18.467 0.950 48.703 1.00 66.62 195 SER A CA 1
ATOM 1525 C C . SER A 1 195 ? -18.033 0.492 50.093 1.00 66.62 195 SER A C 1
ATOM 1527 O O . SER A 1 195 ? -18.652 -0.399 50.681 1.00 66.62 195 SER A O 1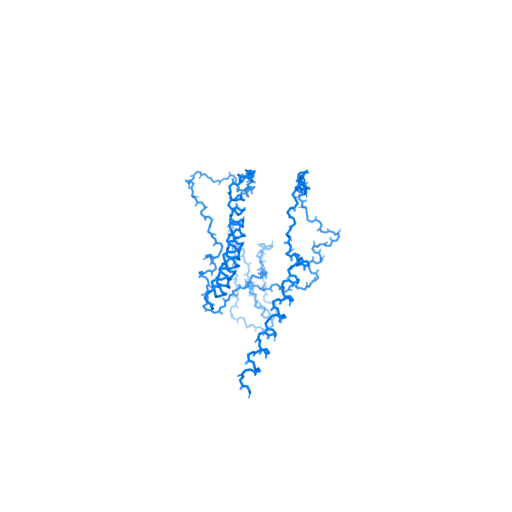
ATOM 1529 N N . LEU A 1 196 ? -16.937 1.054 50.607 1.00 65.44 196 LEU A N 1
ATOM 1530 C CA . LEU A 1 196 ? -16.508 0.832 51.984 1.00 65.44 196 LEU A CA 1
ATOM 1531 C C . LEU A 1 196 ? -17.574 1.425 52.910 1.00 65.44 196 LEU A C 1
ATOM 1533 O O . LEU A 1 196 ? -17.589 2.622 53.198 1.00 65.44 196 LEU A O 1
ATOM 1537 N N . THR A 1 197 ? -18.510 0.588 53.350 1.00 73.94 197 THR A N 1
ATOM 1538 C CA . THR A 1 197 ? -19.569 1.000 54.275 1.00 73.94 197 THR A CA 1
ATOM 1539 C C . THR A 1 197 ? -18.953 1.461 55.598 1.00 73.94 197 THR A C 1
ATOM 1541 O O . THR A 1 197 ? -17.909 0.957 56.022 1.00 73.94 197 THR A O 1
ATOM 1544 N N . ALA A 1 198 ? -19.604 2.393 56.300 1.00 72.25 198 ALA A N 1
ATOM 1545 C CA . ALA A 1 198 ? -19.116 2.925 57.580 1.00 72.25 198 ALA A CA 1
ATOM 1546 C C . ALA A 1 198 ? -18.790 1.825 58.612 1.00 72.25 198 ALA A C 1
ATOM 1548 O O . ALA A 1 198 ? -17.895 1.981 59.441 1.00 72.25 198 ALA A O 1
ATOM 1549 N N . TRP A 1 199 ? -19.469 0.680 58.518 1.00 70.75 199 TRP A N 1
ATOM 1550 C CA . TRP A 1 199 ? -19.232 -0.477 59.374 1.00 70.75 199 TRP A CA 1
ATOM 1551 C C . TRP A 1 199 ? -17.897 -1.175 59.084 1.00 70.75 199 TRP A C 1
ATOM 1553 O O . TRP A 1 199 ? -17.204 -1.578 60.018 1.00 70.75 199 TRP A O 1
ATOM 1563 N N . THR A 1 200 ? -17.503 -1.264 57.808 1.00 73.31 200 THR A N 1
ATOM 1564 C CA . THR A 1 200 ? -16.187 -1.793 57.404 1.00 73.31 200 THR A CA 1
ATOM 1565 C C . THR A 1 200 ? -15.052 -0.866 57.839 1.00 73.31 200 THR A C 1
ATOM 1567 O O . THR A 1 200 ? -14.026 -1.331 58.325 1.00 73.31 200 THR A O 1
ATOM 1570 N N . PHE A 1 201 ? -15.257 0.452 57.786 1.00 79.62 201 PHE A N 1
ATOM 1571 C CA . PHE A 1 201 ? -14.306 1.411 58.349 1.00 79.62 201 PHE A CA 1
ATOM 1572 C C . PHE A 1 201 ? -14.173 1.270 59.869 1.00 79.62 201 PHE A C 1
ATOM 1574 O O . PHE A 1 201 ? -13.058 1.229 60.390 1.00 79.62 201 PHE A O 1
ATOM 1581 N N . LEU A 1 202 ? -15.295 1.151 60.585 1.00 80.19 202 LEU A N 1
ATOM 1582 C CA . LEU A 1 202 ? -15.292 1.005 62.040 1.00 80.19 202 LEU A CA 1
ATOM 1583 C C . LEU A 1 202 ? -14.600 -0.295 62.479 1.00 80.19 202 LEU A C 1
ATOM 1585 O O . LEU A 1 202 ? -13.839 -0.286 63.448 1.00 80.19 202 LEU A O 1
ATOM 1589 N N . SER A 1 203 ? -14.817 -1.399 61.757 1.00 76.50 203 SER A N 1
ATOM 1590 C CA . SER A 1 203 ? -14.183 -2.685 62.068 1.00 76.50 203 SER A CA 1
ATOM 1591 C C . SER A 1 203 ? -12.671 -2.660 61.825 1.00 76.50 203 SER A C 1
ATOM 1593 O O . SER A 1 203 ? -11.917 -3.185 62.650 1.00 76.50 203 SER A O 1
ATOM 1595 N N . ILE A 1 204 ? -12.207 -1.990 60.764 1.00 82.31 204 ILE A N 1
ATOM 1596 C CA . ILE A 1 204 ? -10.776 -1.793 60.487 1.00 82.31 204 ILE A CA 1
ATOM 1597 C C . ILE A 1 204 ? -10.135 -0.930 61.580 1.00 82.31 204 ILE A C 1
ATOM 1599 O O . ILE A 1 204 ? -9.103 -1.311 62.136 1.00 82.31 204 ILE A O 1
ATOM 1603 N N . VAL A 1 205 ? -10.760 0.194 61.948 1.00 85.62 205 VAL A N 1
ATOM 1604 C CA . VAL A 1 205 ? -10.251 1.088 63.003 1.00 85.62 205 VAL A CA 1
ATOM 1605 C C . VAL A 1 205 ? -10.171 0.363 64.344 1.00 85.62 205 VAL A C 1
ATOM 1607 O O . VAL A 1 205 ? -9.137 0.430 65.007 1.00 85.62 205 VAL A O 1
ATOM 1610 N N . LEU A 1 206 ? -11.215 -0.378 64.727 1.00 80.88 206 LEU A N 1
ATOM 1611 C CA . LEU A 1 206 ? -11.232 -1.136 65.977 1.00 80.88 206 LEU A CA 1
ATOM 1612 C C . LEU A 1 206 ? -10.153 -2.228 65.989 1.00 80.88 206 LEU A C 1
ATOM 1614 O O . LEU A 1 206 ? -9.454 -2.390 66.988 1.00 80.88 206 LEU A O 1
ATOM 1618 N N . SER A 1 207 ? -9.964 -2.926 64.866 1.00 80.06 207 SER A N 1
ATOM 1619 C CA . SER A 1 207 ? -8.927 -3.954 64.724 1.00 80.06 207 SER A CA 1
ATOM 1620 C C . SER A 1 207 ? -7.520 -3.367 64.863 1.00 80.06 207 SER A C 1
ATOM 1622 O O . SER A 1 207 ? -6.688 -3.927 65.576 1.00 80.06 207 SER A O 1
ATOM 1624 N N . LEU A 1 208 ? -7.261 -2.198 64.265 1.00 81.75 208 LEU A N 1
ATOM 1625 C CA . LEU A 1 208 ? -5.989 -1.479 64.408 1.00 81.75 208 LEU A CA 1
ATOM 1626 C C . LEU A 1 208 ? -5.754 -0.994 65.847 1.00 81.75 208 LEU A C 1
ATOM 1628 O O . LEU A 1 208 ? -4.626 -1.054 66.343 1.00 81.75 208 LEU A O 1
ATOM 1632 N N . LEU A 1 209 ? -6.807 -0.553 66.537 1.00 80.25 209 LEU A N 1
ATOM 1633 C CA . LEU A 1 209 ? -6.746 -0.097 67.928 1.00 80.25 209 LEU A CA 1
ATOM 1634 C C . LEU A 1 209 ? -6.421 -1.260 68.879 1.00 80.25 209 LEU A C 1
ATOM 1636 O O . LEU A 1 209 ? -5.546 -1.136 69.736 1.00 80.25 209 LEU A O 1
ATOM 1640 N N . VAL A 1 210 ? -7.047 -2.422 68.674 1.00 78.88 210 VAL A N 1
ATOM 1641 C CA . VAL A 1 210 ? -6.752 -3.648 69.429 1.00 78.88 210 VAL A CA 1
ATOM 1642 C C . VAL A 1 210 ? -5.333 -4.147 69.146 1.00 78.88 210 VAL A C 1
ATOM 1644 O O . VAL A 1 210 ? -4.640 -4.526 70.089 1.00 78.88 210 VAL A O 1
ATOM 1647 N N . LEU A 1 211 ? -4.854 -4.078 67.896 1.00 71.19 211 LEU A N 1
ATOM 1648 C CA . LEU A 1 211 ? -3.479 -4.454 67.548 1.00 71.19 211 LEU A CA 1
ATOM 1649 C C . LEU A 1 211 ? -2.455 -3.554 68.259 1.00 71.19 211 LEU A C 1
ATOM 1651 O O . LEU A 1 211 ? -1.500 -4.053 68.847 1.00 71.19 211 LEU A O 1
ATOM 1655 N N . ARG A 1 212 ? -2.696 -2.234 68.285 1.00 69.75 212 ARG A N 1
ATOM 1656 C CA . ARG A 1 212 ? -1.850 -1.251 68.989 1.00 69.75 212 ARG A CA 1
ATOM 1657 C C . ARG A 1 212 ? -1.852 -1.449 70.506 1.00 69.75 212 ARG A C 1
ATOM 1659 O O . ARG A 1 212 ? -0.806 -1.317 71.140 1.00 69.75 212 ARG A O 1
ATOM 1666 N N . ILE A 1 213 ? -2.997 -1.787 71.101 1.00 68.19 213 ILE A N 1
ATOM 1667 C CA . ILE A 1 213 ? -3.094 -2.089 72.538 1.00 68.19 213 ILE A CA 1
ATOM 1668 C C . ILE A 1 213 ? -2.422 -3.435 72.857 1.00 68.19 213 ILE A C 1
ATOM 1670 O O . ILE A 1 213 ? -1.753 -3.557 73.885 1.00 68.19 213 ILE A O 1
ATOM 1674 N N . GLY A 1 214 ? -2.556 -4.428 71.974 1.00 61.06 214 GLY A N 1
ATOM 1675 C CA . GLY A 1 214 ? -1.923 -5.742 72.088 1.00 61.06 214 GLY A CA 1
ATOM 1676 C C . GLY A 1 214 ? -0.398 -5.666 72.023 1.00 61.06 214 GLY A C 1
ATOM 1677 O O . GLY A 1 214 ? 0.272 -6.222 72.893 1.00 61.06 214 GLY A O 1
ATOM 1678 N N . THR A 1 215 ? 0.161 -4.900 71.080 1.00 57.56 215 THR A N 1
ATOM 1679 C CA . THR A 1 215 ? 1.615 -4.690 70.985 1.00 57.56 215 THR A CA 1
ATOM 1680 C C . THR A 1 215 ? 2.156 -3.850 72.145 1.00 57.56 215 THR A C 1
ATOM 1682 O O . THR A 1 215 ? 3.219 -4.168 72.670 1.00 57.56 215 THR A O 1
ATOM 1685 N N . CYS A 1 216 ? 1.418 -2.840 72.628 1.00 52.78 216 CYS A N 1
ATOM 1686 C CA . CYS A 1 216 ? 1.805 -2.075 73.826 1.00 52.78 216 CYS A CA 1
ATOM 1687 C C . CYS A 1 216 ? 1.778 -2.913 75.114 1.00 52.78 216 CYS A C 1
ATOM 1689 O O . CYS A 1 216 ? 2.630 -2.727 75.983 1.00 52.78 216 CYS A O 1
ATOM 1691 N N . ARG A 1 217 ? 0.827 -3.846 75.257 1.00 52.84 217 ARG A N 1
ATOM 1692 C CA . ARG A 1 217 ? 0.801 -4.773 76.400 1.00 52.84 217 ARG A CA 1
ATOM 1693 C C . ARG A 1 217 ? 1.927 -5.802 76.333 1.00 52.84 217 ARG A C 1
ATOM 1695 O O . ARG A 1 217 ? 2.466 -6.140 77.378 1.00 52.84 217 ARG A O 1
ATOM 1702 N N . HIS A 1 218 ? 2.317 -6.249 75.140 1.00 51.44 218 HIS A N 1
ATOM 1703 C CA . HIS A 1 218 ? 3.410 -7.209 74.979 1.00 51.44 218 HIS A CA 1
ATOM 1704 C C . HIS A 1 218 ? 4.802 -6.581 75.196 1.00 51.44 218 HIS A C 1
ATOM 1706 O O . HIS A 1 218 ? 5.679 -7.233 75.754 1.00 51.44 218 HIS A O 1
ATOM 1712 N N . LEU A 1 219 ? 4.998 -5.306 74.828 1.00 49.09 219 LEU A N 1
ATOM 1713 C CA . LEU A 1 219 ? 6.250 -4.568 75.071 1.00 49.09 219 LEU A CA 1
ATOM 1714 C C . LEU A 1 219 ? 6.445 -4.159 76.541 1.00 49.09 219 LEU A C 1
ATOM 1716 O O . LEU A 1 219 ? 7.577 -4.116 77.003 1.00 49.09 219 LEU A O 1
ATOM 1720 N N . ARG A 1 220 ? 5.367 -3.923 77.304 1.00 48.22 220 ARG A N 1
ATOM 1721 C CA . ARG A 1 220 ? 5.447 -3.590 78.743 1.00 48.22 220 ARG A CA 1
ATOM 1722 C C . ARG A 1 220 ? 5.670 -4.815 79.652 1.00 48.22 220 ARG A C 1
ATOM 1724 O O . ARG A 1 220 ? 5.866 -4.649 80.845 1.00 48.22 220 ARG A O 1
ATOM 1731 N N . VAL A 1 221 ? 5.611 -6.035 79.113 1.00 47.00 221 VAL A N 1
ATOM 1732 C CA . VAL A 1 221 ? 5.888 -7.286 79.853 1.00 47.00 221 VAL A CA 1
ATOM 1733 C C . VAL A 1 221 ? 7.327 -7.783 79.614 1.00 47.00 221 VAL A C 1
ATOM 1735 O O . VAL A 1 221 ? 7.766 -8.717 80.272 1.00 47.00 221 VAL A O 1
ATOM 1738 N N . ILE A 1 222 ? 8.077 -7.155 78.698 1.00 49.62 222 ILE A N 1
ATOM 1739 C CA . ILE A 1 222 ? 9.440 -7.567 78.303 1.00 49.62 222 ILE A CA 1
ATOM 1740 C C . ILE A 1 222 ? 10.525 -6.531 78.702 1.00 49.62 222 ILE A C 1
ATOM 1742 O O . ILE A 1 222 ? 11.709 -6.805 78.528 1.00 49.62 222 ILE A O 1
ATOM 1746 N N . SER A 1 223 ? 10.160 -5.387 79.303 1.00 42.03 223 SER A N 1
ATOM 1747 C CA . SER A 1 223 ? 11.087 -4.476 80.014 1.00 42.03 223 SER A CA 1
ATOM 1748 C C . SER A 1 223 ? 10.879 -4.553 81.519 1.00 42.03 223 SER A C 1
ATOM 1750 O O . SER A 1 223 ? 11.881 -4.581 82.258 1.00 42.03 223 SER A O 1
#

pLDDT: mean 70.86, std 15.83, range [35.0, 93.62]

Sequence (223 aa):
MHLKMLVHWLFTALLWFGSLSSHTLAQAGHVLMQVAQDLSPDYSEGEYADVAFDPDPTATNGPEEKVTKVPVERIFNKLLINRTRPQPCDQQVDLFLLANASNVHIPMNGCSRPFVAHSIPNSNLLLLVVDALCPQEEPRQVHEVTLSPTEVVYNASLSCYKVGPGWDLNRKKPRSCFNHHPKEREIELCGGATSLTAWTFLSIVLSLLVLRIGTCRHLRVIS

Mean predicted aligned error: 21.42 Å